Protein AF-A0A2B8A112-F1 (afdb_monomer_lite)

Sequence (347 aa):
SIHKLSDSYNSPIPGLRGAGLKGDFEFLYYGEDAQGNLMFRTNRTNEPLLFKKATDKSWEELSESLGNLYKLNHAKSVYRALSESKDGAVFNSSFSFPYNARVIQIQGVAETNANGKTQKPLDEEGYISGFGLTSEGIFFDSLARHSGEVLKNVAMKYNPGAGRFETVLADGTLLAFGDLNAPLIPADGQKYFLDPTLTKYISTDSGDLVLGDLTTEAFNTLIGKYSKIGLNGEIVLYRQTDVGGTKYDFALLDGTASASGRAVIQLLTYEDKGDRLVMKKNGYLNLNSSVKPNNQAKFNEFLDFLTDPQGFYVENLGTGPSFSNLIFTFTSAKDTSIRFALYHVTP

Foldseek 3Di:
DVLLQDALCDDPDPPSRNPTRPRQPDWAWDAADPVRWTWTARPPPRHIDTHDDQDPVNVLWVVLLVVQVVLVVPALFPWKWKWKDDPQKIKTFTWDDSDDPQFIWGQFIWIQDPVGIDTDGPPDTFGFHDWDTTSQHIWTCWGQDPVRDIDGTDDWGQDVVVSWTWDADPVRIIITIGHDLAHSDQAPQLVVVQPQQQFKKKDDPPPPPVQVVQFFPVQVVLLVLCVVLFFPSMWMWGFQDDDPNGGFTWIWTFGQQFPLGTIATWTWDWDDPPRFIAIATDGGPDRRNHGDPVCVVSVCSVVCQNHVRQHWRKHFPAQDPVGNWIKMKTARSVRNSGMGMITRDRD

Structure (mmCIF, N/CA/C/O backbone):
data_AF-A0A2B8A112-F1
#
_entry.id   AF-A0A2B8A112-F1
#
loop_
_atom_site.group_PDB
_atom_site.id
_atom_site.type_symbol
_atom_site.label_atom_id
_atom_site.label_alt_id
_atom_site.label_comp_id
_atom_site.label_asym_id
_atom_site.label_entity_id
_atom_site.label_seq_id
_atom_site.pdbx_PDB_ins_code
_atom_site.Cartn_x
_atom_site.Cartn_y
_atom_site.Cartn_z
_atom_site.occupancy
_atom_site.B_iso_or_equiv
_atom_site.auth_seq_id
_atom_site.auth_comp_id
_atom_site.auth_asym_id
_atom_site.auth_atom_id
_atom_site.pdbx_PDB_model_num
ATOM 1 N N . SER A 1 1 ? -20.195 8.940 19.723 1.00 50.00 1 SER A N 1
ATOM 2 C CA . SER A 1 1 ? -21.636 9.247 19.606 1.00 50.00 1 SER A CA 1
ATOM 3 C C . SER A 1 1 ? -21.983 10.133 18.414 1.00 50.00 1 SER A C 1
ATOM 5 O O . SER A 1 1 ? -22.801 9.691 17.626 1.00 50.00 1 SER A O 1
ATOM 7 N N . ILE A 1 2 ? -21.350 11.301 18.193 1.00 58.84 2 ILE A N 1
ATOM 8 C CA . ILE A 1 2 ? -21.660 12.176 17.028 1.00 58.84 2 ILE A CA 1
ATOM 9 C C . ILE A 1 2 ? -21.486 11.461 15.678 1.00 58.84 2 ILE A C 1
ATOM 11 O O . ILE A 1 2 ? -22.297 11.641 14.778 1.00 58.84 2 ILE A O 1
ATOM 15 N N . HIS A 1 3 ? -20.479 10.592 15.541 1.00 55.53 3 HIS A N 1
ATOM 16 C CA . HIS A 1 3 ? -20.261 9.835 14.303 1.00 55.53 3 HIS A CA 1
ATOM 17 C C . HIS A 1 3 ? -21.454 8.942 13.910 1.00 55.53 3 HIS A C 1
ATOM 19 O O . HIS A 1 3 ? -21.594 8.644 12.735 1.00 55.53 3 HIS A O 1
ATOM 25 N N . LYS A 1 4 ? -22.326 8.549 14.857 1.00 55.84 4 LYS A N 1
ATOM 26 C CA . LYS A 1 4 ? -23.550 7.766 14.593 1.00 55.84 4 LYS A CA 1
ATOM 27 C C . LYS A 1 4 ? -24.708 8.627 14.082 1.00 55.84 4 LYS A C 1
ATOM 29 O O . LYS A 1 4 ? -25.725 8.076 13.685 1.00 55.84 4 LYS A O 1
ATOM 34 N N . LEU A 1 5 ? -24.577 9.954 14.120 1.00 60.41 5 LEU A N 1
ATOM 35 C CA . LEU A 1 5 ? -25.620 10.931 13.777 1.00 60.41 5 LEU A CA 1
ATOM 36 C C . LEU A 1 5 ? -25.393 11.568 12.394 1.00 60.41 5 LEU A C 1
ATOM 38 O O . LEU A 1 5 ? -26.080 12.512 12.029 1.00 60.41 5 LEU A O 1
ATOM 42 N N . SER A 1 6 ? -24.417 11.071 11.628 1.00 58.22 6 SER A N 1
ATOM 43 C CA . SER A 1 6 ? -24.070 11.606 10.307 1.00 58.22 6 SER A CA 1
ATOM 44 C C . SER A 1 6 ? -25.212 11.437 9.283 1.00 58.22 6 SER A C 1
ATOM 46 O O . SER A 1 6 ? -26.147 10.657 9.481 1.00 58.22 6 SER A O 1
ATOM 48 N N . ASP A 1 7 ? -25.162 12.226 8.208 1.00 57.59 7 ASP A N 1
ATOM 49 C CA . ASP A 1 7 ? -26.183 12.273 7.164 1.00 57.59 7 ASP A CA 1
ATOM 50 C C . ASP A 1 7 ? -26.369 10.903 6.489 1.00 57.59 7 ASP A C 1
ATOM 52 O O . ASP A 1 7 ? -25.466 10.352 5.862 1.00 57.59 7 ASP A O 1
ATOM 56 N N . SER A 1 8 ? -27.589 10.374 6.586 1.00 55.91 8 SER A N 1
ATOM 57 C CA . SER A 1 8 ? -27.996 9.103 5.983 1.00 55.91 8 SER A CA 1
ATOM 58 C C . SER A 1 8 ? -27.909 9.074 4.448 1.00 55.91 8 SER A C 1
ATOM 60 O O . SER A 1 8 ? -27.813 7.991 3.866 1.00 55.91 8 SER A O 1
ATOM 62 N N . TYR A 1 9 ? -27.960 10.238 3.788 1.00 55.88 9 TYR A N 1
ATOM 63 C CA . TYR A 1 9 ? -27.911 10.375 2.330 1.00 55.88 9 TYR A CA 1
ATOM 64 C C . TYR A 1 9 ? -26.480 10.288 1.781 1.00 55.88 9 TYR A C 1
ATOM 66 O O . TYR A 1 9 ? -26.300 9.809 0.656 1.00 55.88 9 TYR A O 1
ATOM 74 N N . ASN A 1 10 ? -25.496 10.680 2.597 1.00 54.94 10 ASN A N 1
ATOM 75 C CA . ASN A 1 10 ? -24.058 10.677 2.322 1.00 54.94 10 ASN A CA 1
ATOM 76 C C . ASN A 1 10 ? -23.335 9.664 3.225 1.00 54.94 10 ASN A C 1
ATOM 78 O O . ASN A 1 10 ? -22.414 10.006 3.968 1.00 54.94 10 ASN A O 1
ATOM 82 N N . SER A 1 11 ? -23.778 8.403 3.182 1.00 51.88 11 SER A N 1
ATOM 83 C CA . SER A 1 11 ? -23.101 7.324 3.905 1.00 51.88 11 SER A CA 1
ATOM 84 C C . SER A 1 11 ? -21.657 7.178 3.402 1.00 51.88 11 SER A C 1
ATOM 86 O O . SER A 1 11 ? -21.457 7.080 2.190 1.00 51.88 11 SER A O 1
ATOM 88 N N . PRO A 1 12 ? -20.651 7.096 4.294 1.00 47.62 12 PRO A N 1
ATOM 89 C CA . PRO A 1 12 ? -19.270 6.809 3.904 1.00 47.62 12 PRO A CA 1
ATOM 90 C C . PRO A 1 12 ? -19.075 5.363 3.411 1.00 47.62 12 PRO A C 1
ATOM 92 O O . PRO A 1 12 ? -17.965 4.996 3.037 1.00 47.62 12 PRO A O 1
ATOM 95 N N . ILE A 1 13 ? -20.130 4.536 3.433 1.00 47.25 13 ILE A N 1
ATOM 96 C CA . ILE A 1 13 ? -20.108 3.135 3.009 1.00 47.25 13 ILE A CA 1
ATOM 97 C C . ILE A 1 13 ? -21.000 2.977 1.767 1.00 47.25 13 ILE A C 1
ATOM 99 O O . ILE A 1 13 ? -22.216 3.203 1.874 1.00 47.25 13 ILE A O 1
ATOM 103 N N . PRO A 1 14 ? -20.435 2.587 0.604 1.00 46.00 14 PRO A N 1
ATOM 104 C CA . PRO A 1 14 ? -21.206 2.303 -0.605 1.00 46.00 14 PRO A CA 1
ATOM 105 C C . PRO A 1 14 ? -22.322 1.285 -0.330 1.00 46.00 14 PRO A C 1
ATOM 107 O O . PRO A 1 14 ? -22.112 0.310 0.380 1.00 46.00 14 PRO A O 1
ATOM 110 N N . GLY A 1 15 ? -23.529 1.521 -0.849 1.00 50.19 15 GLY A N 1
ATOM 111 C CA . GLY A 1 15 ? -24.676 0.616 -0.666 1.00 50.19 15 GLY A CA 1
ATOM 112 C C . GLY A 1 15 ? -25.416 0.733 0.675 1.00 50.19 15 GLY A C 1
ATOM 113 O O . GLY A 1 15 ? -26.583 0.363 0.742 1.00 50.19 15 GLY A O 1
ATOM 114 N N . LEU A 1 16 ? -24.825 1.347 1.708 1.00 49.88 16 LEU A N 1
ATOM 115 C CA . LEU A 1 16 ? -25.469 1.536 3.022 1.00 49.88 16 LEU A CA 1
ATOM 116 C C . LEU A 1 16 ? -26.146 2.903 3.185 1.00 49.88 16 LEU A C 1
ATOM 118 O O . LEU A 1 16 ? -26.244 3.447 4.291 1.00 49.88 16 LEU A O 1
ATOM 122 N N . ARG A 1 17 ? -26.628 3.483 2.083 1.00 50.56 17 ARG A N 1
ATOM 123 C CA . ARG A 1 17 ? -27.447 4.697 2.135 1.00 50.56 17 ARG A CA 1
ATOM 124 C C . ARG A 1 17 ? -28.704 4.407 2.959 1.00 50.56 17 ARG A C 1
ATOM 126 O O . ARG A 1 17 ? -29.491 3.541 2.599 1.00 50.56 17 ARG A O 1
ATOM 133 N N . GLY A 1 18 ? -28.876 5.114 4.073 1.00 47.00 18 GLY A N 1
ATOM 134 C CA . GLY A 1 18 ? -29.984 4.879 5.005 1.00 47.00 18 GLY A CA 1
ATOM 135 C C . GLY A 1 18 ? -29.835 3.684 5.961 1.00 47.00 18 GLY A C 1
ATOM 136 O O . GLY A 1 18 ? -30.773 3.432 6.710 1.00 47.00 18 GLY A O 1
ATOM 137 N N . ALA A 1 19 ? -28.695 2.975 5.988 1.00 43.06 19 ALA A N 1
ATOM 138 C CA . ALA A 1 19 ? -28.557 1.707 6.723 1.00 43.06 19 ALA A CA 1
ATOM 139 C C . ALA A 1 19 ? -27.674 1.738 7.994 1.00 43.06 19 ALA A C 1
ATOM 141 O O . ALA A 1 19 ? -27.514 0.702 8.633 1.00 43.06 19 ALA A O 1
ATOM 142 N N . GLY A 1 20 ? -27.099 2.875 8.410 1.00 44.56 20 GLY A N 1
ATOM 143 C CA . GLY A 1 20 ? -26.163 2.842 9.555 1.00 44.56 20 GLY A CA 1
ATOM 144 C C . GLY A 1 20 ? -25.833 4.147 10.276 1.00 44.56 20 GLY A C 1
ATOM 145 O O . GLY A 1 20 ? -25.055 4.135 11.227 1.00 44.56 20 GLY A O 1
ATOM 146 N N . LEU A 1 21 ? -26.426 5.268 9.880 1.00 51.22 21 LEU A N 1
ATOM 147 C CA . LEU A 1 21 ? -26.284 6.543 10.577 1.00 51.22 21 LEU A CA 1
ATOM 148 C C . LEU A 1 21 ? -27.693 7.013 10.929 1.00 51.22 21 LEU A C 1
ATOM 150 O O . LEU A 1 21 ? -28.554 7.038 10.051 1.00 51.22 21 LEU A O 1
ATOM 154 N N . LYS A 1 22 ? -27.948 7.356 12.199 1.00 55.16 22 LYS A N 1
ATOM 155 C CA . LYS A 1 22 ? -29.281 7.725 12.714 1.00 55.16 22 LYS A CA 1
ATOM 156 C C . LYS A 1 22 ? -29.923 8.885 11.935 1.00 55.16 22 LYS A C 1
ATOM 158 O O . LYS A 1 22 ? -31.129 9.082 12.028 1.00 55.16 22 LYS A O 1
ATOM 163 N N . GLY A 1 23 ? -29.139 9.622 11.136 1.00 54.16 23 GLY A N 1
ATOM 164 C CA . GLY A 1 23 ? -29.641 10.653 10.230 1.00 54.16 23 GLY A CA 1
ATOM 165 C C . GLY A 1 23 ? -30.148 11.888 10.967 1.00 54.16 23 GLY A C 1
ATOM 166 O O . GLY A 1 23 ? -31.007 12.599 10.452 1.00 54.16 23 GLY A O 1
ATOM 167 N N . ASP A 1 24 ? -29.633 12.120 12.172 1.00 63.75 24 ASP A N 1
ATOM 168 C CA . ASP A 1 24 ? -29.899 13.293 12.994 1.00 63.75 24 ASP A CA 1
ATOM 169 C C . ASP A 1 24 ? -28.807 14.339 12.746 1.00 63.75 24 ASP A C 1
ATOM 171 O O . ASP A 1 24 ? -27.913 14.545 13.563 1.00 63.75 24 ASP A O 1
ATOM 175 N N . PHE A 1 25 ? -28.858 14.969 11.572 1.00 62.97 25 PHE A N 1
ATOM 176 C CA . PHE A 1 25 ? -27.900 16.002 11.155 1.00 62.97 25 PHE A CA 1
ATOM 177 C C . PHE A 1 25 ? -28.210 17.388 11.750 1.00 62.97 25 PHE A C 1
ATOM 179 O O . PHE A 1 25 ? -27.377 18.289 11.678 1.00 62.97 25 PHE A O 1
ATOM 186 N N . GLU A 1 26 ? -29.390 17.553 12.355 1.00 66.00 26 GLU A N 1
ATOM 187 C CA . GLU A 1 26 ? -29.812 18.760 13.064 1.00 66.00 26 GLU A CA 1
ATOM 188 C C . GLU A 1 26 ? -29.860 18.513 14.575 1.00 66.00 26 GLU A C 1
ATOM 190 O O . GLU A 1 26 ? -30.523 17.587 15.060 1.00 66.00 26 GLU A O 1
ATOM 195 N N . PHE A 1 27 ? -29.183 19.390 15.319 1.00 80.88 27 PHE A N 1
ATOM 196 C CA . PHE A 1 27 ? -29.240 19.448 16.775 1.00 80.88 27 PHE A CA 1
ATOM 197 C C . PHE A 1 27 ? -29.964 20.724 17.190 1.00 80.88 27 PHE A C 1
ATOM 199 O O . PHE A 1 27 ? -29.539 21.831 16.861 1.00 80.88 27 PHE A O 1
ATOM 206 N N . LEU A 1 28 ? -31.053 20.566 17.928 1.00 83.38 28 LEU A N 1
ATOM 207 C CA . LEU A 1 28 ? -31.838 21.675 18.450 1.00 83.38 28 LEU A CA 1
ATOM 208 C C . LEU A 1 28 ? -31.303 22.043 19.830 1.00 83.38 28 LEU A C 1
ATOM 210 O O . LEU A 1 28 ? -31.103 21.159 20.659 1.00 83.38 28 LEU A O 1
ATOM 214 N N . TYR A 1 29 ? -31.049 23.326 20.071 1.00 88.25 29 TYR A N 1
ATOM 215 C CA . TYR A 1 29 ? -30.620 23.824 21.377 1.00 88.25 29 TYR A CA 1
ATOM 216 C C . TYR A 1 29 ? -31.803 23.862 22.352 1.00 88.25 29 TYR A C 1
ATOM 218 O O . TYR A 1 29 ? -32.873 24.361 22.011 1.00 88.25 29 TYR A O 1
ATOM 226 N N . TYR A 1 30 ? -31.603 23.349 23.566 1.00 88.56 30 TYR A N 1
ATOM 227 C CA . TYR A 1 30 ? -32.635 23.228 24.605 1.00 88.56 30 TYR A CA 1
ATOM 228 C C . TYR A 1 30 ? -32.313 23.989 25.895 1.00 88.56 30 TYR A C 1
ATOM 230 O O . TYR A 1 30 ? -33.119 23.958 26.823 1.00 88.56 30 TYR A O 1
ATOM 238 N N . GLY A 1 31 ? -31.177 24.684 25.959 1.00 90.69 31 GLY A N 1
ATOM 239 C CA . GLY A 1 31 ? -30.763 25.450 27.132 1.00 90.69 31 GLY A CA 1
ATOM 240 C C . GLY A 1 31 ? -29.450 24.957 27.728 1.00 90.69 31 GLY A C 1
ATOM 241 O O . GLY A 1 31 ? -28.704 24.205 27.103 1.00 90.69 31 GLY A O 1
ATOM 242 N N . GLU A 1 32 ? -29.189 25.378 28.957 1.00 94.00 32 GLU A N 1
ATOM 243 C CA . GLU A 1 32 ? -28.045 24.946 29.754 1.00 94.00 32 GLU A CA 1
ATOM 244 C C . GLU A 1 32 ? -28.519 24.089 30.931 1.00 94.00 32 GLU A C 1
ATOM 246 O O . GLU A 1 32 ? -29.591 24.334 31.492 1.00 94.00 32 GLU A O 1
ATOM 251 N N . ASP A 1 33 ? -27.735 23.075 31.303 1.00 92.06 33 ASP A N 1
ATOM 252 C CA . ASP A 1 33 ? -27.981 22.341 32.544 1.00 92.06 33 ASP A CA 1
ATOM 253 C C . ASP A 1 33 ? -27.552 23.158 33.777 1.00 92.06 33 ASP A C 1
ATOM 255 O O . ASP A 1 33 ? -26.990 24.250 33.680 1.00 92.06 33 ASP A O 1
ATOM 259 N N . ALA A 1 34 ? -27.795 22.619 34.973 1.00 90.75 34 ALA A N 1
ATOM 260 C CA . ALA A 1 34 ? -27.433 23.280 36.229 1.00 90.75 34 ALA A CA 1
ATOM 261 C C . ALA A 1 34 ? -25.914 23.505 36.402 1.00 90.75 34 ALA A C 1
ATOM 263 O O . ALA A 1 34 ? -25.496 24.188 37.335 1.00 90.75 34 ALA A O 1
ATOM 264 N N . GLN A 1 35 ? -25.088 22.918 35.535 1.00 88.56 35 GLN A N 1
ATOM 265 C CA . GLN A 1 35 ? -23.638 23.051 35.510 1.00 88.56 35 GLN A CA 1
ATOM 266 C C . GLN A 1 35 ? -23.159 23.963 34.363 1.00 88.56 35 GLN A C 1
ATOM 268 O O . GLN A 1 35 ? -21.950 24.107 34.178 1.00 88.56 35 GLN A O 1
ATOM 273 N N . GLY A 1 36 ? -24.075 24.592 33.615 1.00 89.38 36 GLY A N 1
ATOM 274 C CA . GLY A 1 36 ? -23.764 25.474 32.487 1.00 89.38 36 GLY A CA 1
ATOM 275 C C . GLY A 1 36 ? -23.338 24.730 31.218 1.00 89.38 36 GLY A C 1
ATOM 276 O O . GLY A 1 36 ? -22.723 25.322 30.332 1.00 89.38 36 GLY A O 1
ATOM 277 N N . ASN A 1 37 ? -23.597 23.422 31.120 1.00 92.62 37 ASN A N 1
ATOM 278 C CA . ASN A 1 37 ? -23.318 22.669 29.899 1.00 92.62 37 ASN A CA 1
ATOM 279 C C . ASN A 1 37 ? -24.434 22.905 28.883 1.00 92.62 37 ASN A C 1
ATOM 281 O O . ASN A 1 37 ? -25.614 22.845 29.229 1.00 92.62 37 ASN A O 1
ATOM 285 N N . LEU A 1 38 ? -24.073 23.087 27.612 1.00 92.31 38 LEU A N 1
ATOM 286 C CA . LEU A 1 38 ? -25.061 23.305 26.559 1.00 92.31 38 LEU A CA 1
ATOM 287 C C . LEU A 1 38 ? -25.787 21.994 26.254 1.00 92.31 38 LEU A C 1
ATOM 289 O O . LEU A 1 38 ? -25.172 20.988 25.885 1.00 92.31 38 LEU A O 1
ATOM 293 N N . MET A 1 39 ? -27.107 22.023 26.384 1.00 92.00 39 MET A N 1
ATOM 294 C CA . MET A 1 39 ? -27.992 20.909 26.098 1.00 92.00 39 MET A CA 1
ATOM 295 C C . MET A 1 39 ? -28.583 21.063 24.705 1.00 92.00 39 MET A C 1
ATOM 297 O O . MET A 1 39 ? -29.227 22.058 24.376 1.00 92.00 39 MET A O 1
ATOM 301 N N . PHE A 1 40 ? -28.422 20.026 23.903 1.00 90.56 40 PHE A N 1
ATOM 302 C CA . PHE A 1 40 ? -29.068 19.867 22.617 1.00 90.56 40 PHE A CA 1
ATOM 303 C C . PHE A 1 40 ? -29.899 18.588 22.617 1.00 90.56 40 PHE A C 1
ATOM 305 O O . PHE A 1 40 ? -29.707 17.701 23.453 1.00 90.56 40 PHE A O 1
ATOM 312 N N . ARG A 1 41 ? -30.805 18.461 21.652 1.00 87.12 41 ARG A N 1
ATOM 313 C CA . ARG A 1 41 ? -31.401 17.174 21.294 1.00 87.12 41 ARG A CA 1
ATOM 314 C C . ARG A 1 41 ? -31.348 16.972 19.800 1.00 87.12 41 ARG A C 1
ATOM 316 O O . ARG A 1 41 ? -31.401 17.930 19.030 1.00 87.12 41 ARG A O 1
ATOM 323 N N . THR A 1 42 ? -31.245 15.719 19.398 1.00 82.12 42 THR A N 1
ATOM 324 C CA . THR A 1 42 ? -31.414 15.355 18.000 1.00 82.12 42 THR A CA 1
ATOM 325 C C . THR A 1 42 ? -32.852 15.608 17.543 1.00 82.12 42 THR A C 1
ATOM 327 O O . THR A 1 42 ? -33.797 15.400 18.306 1.00 82.12 42 THR A O 1
ATOM 330 N N . ASN A 1 43 ? -33.025 16.063 16.301 1.00 76.12 43 ASN A N 1
ATOM 331 C CA . ASN A 1 43 ? -34.337 16.457 15.784 1.00 76.12 43 ASN A CA 1
ATOM 332 C C . ASN A 1 43 ? -35.316 15.267 15.665 1.00 76.12 43 ASN A C 1
ATOM 334 O O . ASN A 1 43 ? -36.484 15.386 16.031 1.00 76.12 43 ASN A O 1
ATOM 338 N N . ARG A 1 44 ? -34.865 14.091 15.195 1.00 73.06 44 ARG A N 1
ATOM 339 C CA . ARG A 1 44 ? -35.769 12.952 14.933 1.00 73.06 44 ARG A CA 1
ATOM 340 C C . ARG A 1 44 ? -35.919 12.028 16.128 1.00 73.06 44 ARG A C 1
ATOM 342 O O . ARG A 1 44 ? -37.025 11.582 16.420 1.00 73.06 44 ARG A O 1
ATOM 349 N N . THR A 1 45 ? -34.816 11.715 16.801 1.00 76.38 45 THR A N 1
ATOM 350 C CA . THR A 1 45 ? -34.811 10.719 17.886 1.00 76.38 45 THR A CA 1
ATOM 351 C C . THR A 1 45 ? -34.927 11.327 19.285 1.00 76.38 45 THR A C 1
ATOM 353 O O . THR A 1 45 ? -35.128 10.587 20.246 1.00 76.38 45 THR A O 1
ATOM 356 N N . ASN A 1 46 ? -34.861 12.660 19.416 1.00 81.94 46 ASN A N 1
ATOM 357 C CA . ASN A 1 46 ? -34.860 13.375 20.699 1.00 81.94 46 ASN A CA 1
ATOM 358 C C . ASN A 1 46 ? -33.771 12.898 21.679 1.00 81.94 46 ASN A C 1
ATOM 360 O O . ASN A 1 46 ? -33.910 13.030 22.898 1.00 81.94 46 ASN A O 1
ATOM 364 N N . GLU A 1 47 ? -32.669 12.366 21.157 1.00 82.69 47 GLU A N 1
ATOM 365 C CA . GLU A 1 47 ? -31.521 11.945 21.947 1.00 82.69 47 GLU A CA 1
ATOM 366 C C . GLU A 1 47 ? -30.795 13.170 22.511 1.00 82.69 47 GLU A C 1
ATOM 368 O O . GLU A 1 47 ? -30.474 14.091 21.754 1.00 82.69 47 GLU A O 1
ATOM 373 N N . PRO A 1 48 ? -30.517 13.211 23.825 1.00 84.38 48 PRO A N 1
ATOM 374 C CA . PRO A 1 48 ? -29.819 14.335 24.425 1.00 84.38 48 PRO A CA 1
ATOM 375 C C . PRO A 1 48 ? -28.349 14.367 23.986 1.00 84.38 48 PRO A C 1
ATOM 377 O O . PRO A 1 48 ? -27.622 13.379 24.112 1.00 84.38 48 PRO A O 1
ATOM 380 N N . LEU A 1 49 ? -27.895 15.534 23.530 1.00 83.31 49 LEU A N 1
ATOM 381 C CA . LEU A 1 49 ? -26.487 15.862 23.326 1.00 83.31 49 LEU A CA 1
ATOM 382 C C . LEU A 1 49 ? -26.064 16.899 24.358 1.00 83.31 49 LEU A C 1
ATOM 384 O O . LEU A 1 49 ? -26.637 17.981 24.425 1.00 83.31 49 LEU A O 1
ATOM 388 N N . LEU A 1 50 ? -25.036 16.584 25.136 1.00 89.00 50 LEU A N 1
ATOM 389 C CA . LEU A 1 50 ? -24.493 17.501 26.129 1.00 89.00 50 LEU A CA 1
ATOM 390 C C . LEU A 1 50 ? -23.098 17.949 25.704 1.00 89.00 50 LEU A C 1
ATOM 392 O O . LEU A 1 50 ? -22.187 17.125 25.610 1.00 89.00 50 LEU A O 1
ATOM 396 N N . PHE A 1 51 ? -22.923 19.247 25.476 1.00 86.75 51 PHE A N 1
ATOM 397 C CA . PHE A 1 51 ? -21.615 19.844 25.235 1.00 86.75 51 PHE A CA 1
ATOM 398 C C . PHE A 1 51 ? -21.099 20.417 26.545 1.00 86.75 51 PHE A C 1
ATOM 400 O O . PHE A 1 51 ? -21.599 21.417 27.058 1.00 86.75 51 PHE A O 1
ATOM 407 N N . LYS A 1 52 ? -20.089 19.746 27.089 1.00 89.56 52 LYS A N 1
ATOM 408 C CA . LYS A 1 52 ? -19.398 20.182 28.296 1.00 89.56 52 LYS A CA 1
ATOM 409 C C . LYS A 1 52 ? -18.239 21.084 27.912 1.00 89.56 52 LYS A C 1
ATOM 411 O O . LYS A 1 52 ? -17.579 20.846 26.899 1.00 89.56 52 LYS A O 1
ATOM 416 N N . LYS A 1 53 ? -17.963 22.093 28.736 1.00 88.00 53 LYS A N 1
ATOM 417 C CA . LYS A 1 53 ? -16.744 22.889 28.582 1.00 88.00 53 LYS A CA 1
ATOM 418 C C . LYS A 1 53 ? -15.531 21.963 28.703 1.00 88.00 53 LYS A C 1
ATOM 420 O O . LYS A 1 53 ? -15.466 21.155 29.630 1.00 88.00 53 LYS A O 1
ATOM 425 N N . ALA A 1 54 ? -14.594 22.073 27.765 1.00 87.25 54 ALA A N 1
ATOM 426 C CA . ALA A 1 54 ? -13.348 21.322 27.828 1.00 87.25 54 ALA A CA 1
ATOM 427 C C . ALA A 1 54 ? -12.586 21.684 29.112 1.00 87.25 54 ALA A C 1
ATOM 429 O O . ALA A 1 54 ? -12.482 22.862 29.465 1.00 87.25 54 ALA A O 1
ATOM 430 N N . THR A 1 55 ? -12.073 20.671 29.803 1.00 91.31 55 THR A N 1
ATOM 431 C CA . THR A 1 55 ? -11.162 20.840 30.940 1.00 91.31 55 THR A CA 1
ATOM 432 C C . THR A 1 55 ? -9.716 20.717 30.464 1.00 91.31 55 THR A C 1
ATOM 434 O O . THR A 1 55 ? -9.475 20.259 29.347 1.00 91.31 55 THR A O 1
ATOM 437 N N . ASP A 1 56 ? -8.744 21.066 31.308 1.00 92.31 56 ASP A N 1
ATOM 438 C CA . ASP A 1 56 ? -7.320 20.838 31.003 1.0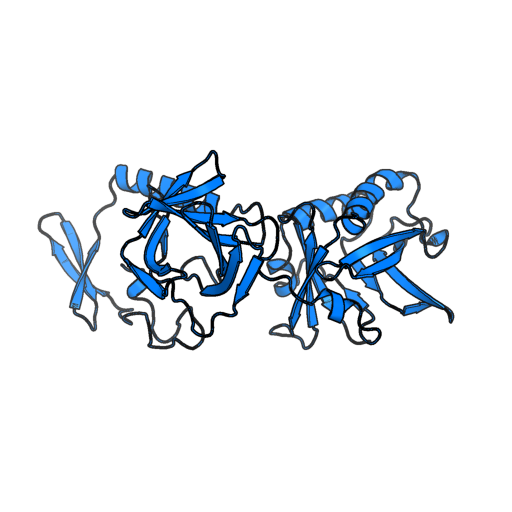0 92.31 56 ASP A CA 1
ATOM 439 C C . ASP A 1 56 ? -7.060 19.362 30.661 1.00 92.31 56 ASP A C 1
ATOM 441 O O . ASP A 1 56 ? -6.445 19.047 29.645 1.00 92.31 56 ASP A O 1
ATOM 445 N N . LYS A 1 57 ? -7.687 18.452 31.417 1.00 91.50 57 LYS A N 1
ATOM 446 C CA . LYS A 1 57 ? -7.666 17.013 31.139 1.00 91.50 57 LYS A CA 1
ATOM 447 C C . LYS A 1 57 ? -8.237 16.659 29.758 1.00 91.50 57 LYS A C 1
ATOM 449 O O . LYS A 1 57 ? -7.715 15.776 29.090 1.00 91.50 57 LYS A O 1
ATOM 454 N N . SER A 1 58 ? -9.296 17.336 29.300 1.00 88.44 58 SER A N 1
ATOM 455 C CA . SER A 1 58 ? -9.848 17.097 27.956 1.00 88.44 58 SER A CA 1
ATOM 456 C C . SER A 1 58 ? -8.836 17.407 26.850 1.00 88.44 58 SER A C 1
ATOM 458 O O . SER A 1 58 ? -8.835 16.737 25.819 1.00 88.44 58 SER A O 1
ATOM 460 N N . TRP A 1 59 ? -7.975 18.408 27.050 1.00 88.44 59 TRP A N 1
ATOM 461 C CA . TRP A 1 59 ? -6.918 18.747 26.098 1.00 88.44 59 TRP A CA 1
ATOM 462 C C . TRP A 1 59 ? -5.783 17.723 26.103 1.00 88.44 59 TRP A C 1
ATOM 464 O O . TRP A 1 59 ? -5.294 17.359 25.033 1.00 88.44 59 TRP A O 1
ATOM 474 N N . GLU A 1 60 ? -5.406 17.220 27.279 1.00 92.88 60 GLU A N 1
ATOM 475 C CA . GLU A 1 60 ? -4.447 16.117 27.414 1.00 92.88 60 GLU A CA 1
ATOM 476 C C . GLU A 1 60 ? -4.959 14.859 26.697 1.00 92.88 60 GLU A C 1
ATOM 478 O O . GLU A 1 60 ? -4.279 14.321 25.824 1.00 92.88 60 GLU A O 1
ATOM 483 N N . GLU A 1 61 ? -6.205 14.459 26.969 1.00 91.38 61 GLU A N 1
ATOM 484 C CA . GLU A 1 61 ? -6.830 13.283 26.353 1.00 91.38 61 GLU A CA 1
ATOM 485 C C . GLU A 1 61 ? -6.962 13.427 24.823 1.00 91.38 61 GLU A C 1
ATOM 487 O O . GLU A 1 61 ? -6.790 12.456 24.078 1.00 91.38 61 GLU A O 1
ATOM 492 N N . LEU A 1 62 ? -7.229 14.643 24.327 1.00 87.38 62 LEU A N 1
ATOM 493 C CA . LEU A 1 62 ? -7.240 14.939 22.892 1.00 87.38 62 LEU A CA 1
ATOM 494 C C . LEU A 1 62 ? -5.846 14.784 22.273 1.00 87.38 62 LEU A C 1
ATOM 496 O O . LEU A 1 62 ? -5.719 14.184 21.205 1.00 87.38 62 LEU A O 1
ATOM 500 N N . SER A 1 63 ? -4.810 15.304 22.933 1.00 89.38 63 SER A N 1
ATOM 501 C CA . SER A 1 63 ? -3.419 15.179 22.484 1.00 89.38 63 SER A CA 1
ATOM 502 C C . SER A 1 63 ? -2.992 13.710 22.388 1.00 89.38 63 SER A C 1
ATOM 504 O O . SER A 1 63 ? -2.432 13.278 21.380 1.00 89.38 63 SER A O 1
ATOM 506 N N . GLU A 1 64 ? -3.342 12.899 23.387 1.00 92.69 64 GLU A N 1
ATOM 507 C CA . GLU A 1 64 ? -3.072 11.458 23.388 1.00 92.69 64 GLU A CA 1
ATOM 508 C C . GLU A 1 64 ? -3.834 10.720 22.276 1.00 92.69 64 GLU A C 1
ATOM 510 O O . GLU A 1 64 ? -3.258 9.882 21.575 1.00 92.69 64 GLU A O 1
ATOM 515 N N . SER A 1 65 ? -5.101 11.080 22.048 1.00 88.38 65 SER A N 1
ATOM 516 C CA . SER A 1 65 ? -5.915 10.549 20.946 1.00 88.38 65 SER A CA 1
ATOM 517 C C . SER A 1 65 ? -5.312 10.875 19.571 1.00 88.38 65 SER A C 1
ATOM 519 O O . SER A 1 65 ? -5.213 9.998 18.707 1.00 88.38 65 SER A O 1
ATOM 521 N N . LEU A 1 66 ? -4.802 12.099 19.380 1.00 85.69 66 LEU A N 1
ATOM 522 C CA . LEU A 1 66 ? -4.042 12.482 18.183 1.00 85.69 66 LEU A CA 1
ATOM 523 C C . LEU A 1 66 ? -2.736 11.685 18.053 1.00 85.69 66 LEU A C 1
ATOM 525 O O . LEU A 1 66 ? -2.373 11.268 16.953 1.00 85.69 66 LEU A O 1
ATOM 529 N N . GLY A 1 67 ? -2.060 11.399 19.166 1.00 89.62 67 GLY A N 1
ATOM 530 C CA . GLY A 1 67 ? -0.909 10.498 19.191 1.00 89.62 67 GLY A CA 1
ATOM 531 C C . GLY A 1 67 ? -1.258 9.075 18.737 1.00 89.62 67 GLY A C 1
ATOM 532 O O . GLY A 1 67 ? -0.477 8.438 18.029 1.00 89.62 67 GLY A O 1
ATOM 533 N N . ASN A 1 68 ? -2.442 8.570 19.084 1.00 89.19 68 ASN A N 1
ATOM 534 C CA . ASN A 1 68 ? -2.924 7.269 18.613 1.00 89.19 68 ASN A CA 1
ATOM 535 C C . ASN A 1 68 ? -3.296 7.288 17.124 1.00 89.19 68 ASN A C 1
ATOM 537 O O . ASN A 1 68 ? -2.965 6.339 16.412 1.00 89.19 68 ASN A O 1
ATOM 541 N N . LEU A 1 69 ? -3.872 8.386 16.622 1.00 83.31 69 LEU A N 1
ATOM 542 C CA . LEU A 1 69 ? -4.064 8.593 15.183 1.00 83.31 69 LEU A CA 1
ATOM 543 C C . LEU A 1 69 ? -2.731 8.579 14.430 1.00 83.31 69 LEU A C 1
ATOM 545 O O . LEU A 1 69 ? -2.623 7.955 13.379 1.00 83.31 69 LEU A O 1
ATOM 549 N N . TYR A 1 70 ? -1.705 9.236 14.972 1.00 83.69 70 TYR A N 1
ATOM 550 C CA . TYR A 1 70 ? -0.378 9.253 14.365 1.00 83.69 70 TYR A CA 1
ATOM 551 C C . TYR A 1 70 ? 0.178 7.833 14.210 1.00 83.69 70 TYR A C 1
ATOM 553 O O . TYR A 1 70 ? 0.593 7.464 13.114 1.00 83.69 70 TYR A O 1
ATOM 561 N N . LYS A 1 71 ? 0.107 7.010 15.265 1.00 85.88 71 LYS A N 1
ATOM 562 C CA . LYS A 1 71 ? 0.539 5.599 15.237 1.00 85.88 71 LYS A CA 1
ATOM 563 C C . LYS A 1 71 ? -0.238 4.770 14.210 1.00 85.88 71 LYS A C 1
ATOM 565 O O . LYS A 1 71 ? 0.334 3.891 13.583 1.00 85.88 71 LYS A O 1
ATOM 570 N N . LEU A 1 72 ? -1.527 5.061 14.030 1.00 79.38 72 LEU A N 1
ATOM 571 C CA . LEU A 1 72 ? -2.376 4.412 13.032 1.00 79.38 72 LEU A CA 1
ATOM 572 C C . LEU A 1 72 ? -2.030 4.841 11.596 1.00 79.38 72 LEU A C 1
ATOM 574 O O . LEU A 1 72 ? -2.108 4.031 10.676 1.00 79.38 72 LEU A O 1
ATOM 578 N N . ASN A 1 73 ? -1.692 6.112 11.380 1.00 72.25 73 ASN A N 1
ATOM 579 C CA . ASN A 1 73 ? -1.424 6.657 10.047 1.00 72.25 73 ASN A CA 1
ATOM 580 C C . ASN A 1 73 ? 0.011 6.392 9.571 1.00 72.25 73 ASN A C 1
ATOM 582 O O . ASN A 1 73 ? 0.215 6.220 8.373 1.00 72.25 73 ASN A O 1
ATOM 586 N N . HIS A 1 74 ? 0.980 6.286 10.482 1.00 71.56 74 HIS A N 1
ATOM 587 C CA . HIS A 1 74 ? 2.386 5.999 10.166 1.00 71.56 74 HIS A CA 1
ATOM 588 C C . HIS A 1 74 ? 2.635 4.497 10.052 1.00 71.56 74 HIS A C 1
ATOM 590 O O . HIS A 1 74 ? 3.460 3.927 10.769 1.00 71.56 74 HIS A O 1
ATOM 596 N N . ALA A 1 75 ? 1.888 3.854 9.160 1.00 69.56 75 ALA A N 1
ATOM 597 C CA . ALA A 1 75 ? 2.071 2.439 8.907 1.00 69.56 75 ALA A CA 1
ATOM 598 C C . ALA A 1 75 ? 3.418 2.175 8.234 1.00 69.56 75 ALA A C 1
ATOM 600 O O . ALA A 1 75 ? 3.812 2.844 7.279 1.00 69.56 75 ALA A O 1
ATOM 601 N N . LYS A 1 76 ? 4.095 1.140 8.719 1.00 81.50 76 LYS A N 1
ATOM 602 C CA . LYS A 1 76 ? 5.295 0.551 8.117 1.00 81.50 76 LYS A CA 1
ATOM 603 C C . LYS A 1 76 ? 4.940 -0.368 6.948 1.00 81.50 76 LYS A C 1
ATOM 605 O O . LYS A 1 76 ? 5.822 -0.956 6.331 1.00 81.50 76 LYS A O 1
ATOM 610 N N . SER A 1 77 ? 3.652 -0.526 6.663 1.00 85.56 77 SER A N 1
ATOM 611 C CA . SER A 1 77 ? 3.159 -1.305 5.545 1.00 85.56 77 SER A CA 1
ATOM 612 C C . SER A 1 77 ? 1.876 -0.727 4.970 1.00 85.56 77 SER A C 1
ATOM 614 O O . SER A 1 77 ? 1.002 -0.236 5.682 1.00 85.56 77 SER A O 1
ATOM 616 N N . VAL A 1 78 ? 1.730 -0.862 3.659 1.00 82.94 78 VAL A N 1
ATOM 617 C CA . VAL A 1 78 ? 0.449 -0.669 2.970 1.00 82.94 78 VAL A CA 1
ATOM 618 C C . VAL A 1 78 ? -0.563 -1.778 3.284 1.00 82.94 78 VAL A C 1
ATOM 620 O O . VAL A 1 78 ? -1.761 -1.590 3.085 1.00 82.94 78 VAL A O 1
ATOM 623 N N . TYR A 1 79 ? -0.102 -2.925 3.789 1.00 84.38 79 TYR A N 1
ATOM 624 C CA . TYR A 1 79 ? -0.945 -4.042 4.198 1.00 84.38 79 TYR A CA 1
ATOM 625 C C . TYR A 1 79 ? -1.235 -3.973 5.687 1.00 84.38 79 TYR A C 1
ATOM 627 O O . TYR A 1 79 ? -0.320 -3.861 6.502 1.00 84.38 79 TYR A O 1
ATOM 635 N N . ARG A 1 80 ? -2.510 -4.100 6.049 1.00 82.38 80 ARG A N 1
ATOM 636 C CA . ARG A 1 80 ? -2.948 -4.082 7.442 1.00 82.38 80 ARG A CA 1
ATOM 637 C C . ARG A 1 80 ? -3.972 -5.171 7.707 1.00 82.38 80 ARG A C 1
ATOM 639 O O . ARG A 1 80 ? -4.732 -5.550 6.811 1.00 82.38 80 ARG A O 1
ATOM 646 N N . ALA A 1 81 ? -3.989 -5.667 8.938 1.00 84.25 81 ALA A N 1
ATOM 647 C CA . ALA A 1 81 ? -4.950 -6.673 9.357 1.00 84.25 81 ALA A CA 1
ATOM 648 C C . ALA A 1 81 ? -5.359 -6.546 10.822 1.00 84.25 81 ALA A C 1
ATOM 650 O O . ALA A 1 81 ? -4.624 -6.036 11.672 1.00 84.25 81 ALA A O 1
ATOM 651 N N . LEU A 1 82 ? -6.566 -7.040 11.084 1.00 86.56 82 LEU A N 1
ATOM 652 C CA . LEU A 1 82 ? -6.974 -7.498 12.398 1.00 86.56 82 LEU A CA 1
ATOM 653 C C . LEU A 1 82 ? -6.515 -8.952 12.541 1.00 86.56 82 LEU A C 1
ATOM 655 O O . LEU A 1 82 ? -6.905 -9.799 11.739 1.00 86.56 82 LEU A O 1
ATOM 659 N N . SER A 1 83 ? -5.700 -9.230 13.547 1.00 88.75 83 SER A N 1
ATOM 660 C CA . SER A 1 83 ? -5.219 -10.561 13.897 1.00 88.75 83 SER A CA 1
ATOM 661 C C . SER A 1 83 ? -5.941 -11.072 15.139 1.00 88.75 83 SER A C 1
ATOM 663 O O . SER A 1 83 ? -5.932 -10.402 16.168 1.00 88.75 83 SER A O 1
ATOM 665 N N . GLU A 1 84 ? -6.496 -12.277 15.076 1.00 89.81 84 GLU A N 1
ATOM 666 C CA . GLU A 1 84 ? -6.940 -13.047 16.240 1.00 89.81 84 GLU A CA 1
ATOM 667 C C . GLU A 1 84 ? -5.941 -14.170 16.476 1.00 89.81 84 GLU A C 1
ATOM 669 O O . GLU A 1 84 ? -5.661 -14.953 15.571 1.00 89.81 84 GLU A O 1
ATOM 674 N N . SER A 1 85 ? -5.362 -14.248 17.669 1.00 91.50 85 SER A N 1
ATOM 675 C CA . SER A 1 85 ? -4.383 -15.277 18.014 1.00 91.50 85 SER A CA 1
ATOM 676 C C . SER A 1 85 ? -4.794 -16.009 19.281 1.00 91.50 85 SER A C 1
ATOM 678 O O . SER A 1 85 ? -5.013 -15.384 20.319 1.00 91.50 85 SER A O 1
ATOM 680 N N . LYS A 1 86 ? -4.881 -17.337 19.203 1.00 89.25 86 LYS A N 1
ATOM 681 C CA . LYS A 1 86 ? -5.215 -18.204 20.337 1.00 89.25 86 LYS A CA 1
ATOM 682 C C . LYS A 1 86 ? -4.552 -19.563 20.162 1.00 89.25 86 LYS A C 1
ATOM 684 O O . LYS A 1 86 ? -4.603 -20.125 19.074 1.00 89.25 86 LYS A O 1
ATOM 689 N N . ASP A 1 87 ? -3.913 -20.068 21.214 1.00 86.50 87 ASP A N 1
ATOM 690 C CA . ASP A 1 87 ? -3.329 -21.418 21.254 1.00 86.50 87 ASP A CA 1
ATOM 691 C C . ASP A 1 87 ? -2.416 -21.753 20.050 1.00 86.50 87 ASP A C 1
ATOM 693 O O . ASP A 1 87 ? -2.378 -22.877 19.557 1.00 86.50 87 ASP A O 1
ATOM 697 N N . GLY A 1 88 ? -1.677 -20.753 19.552 1.00 81.19 88 GLY A N 1
ATOM 698 C CA . GLY A 1 88 ? -0.770 -20.883 18.405 1.00 81.19 88 GLY A CA 1
ATOM 699 C C . GLY A 1 88 ? -1.425 -20.759 17.021 1.00 81.19 88 GLY A C 1
ATOM 700 O O . GLY A 1 88 ? -0.701 -20.663 16.033 1.00 81.19 88 GLY A O 1
ATOM 701 N N . ALA A 1 89 ? -2.756 -20.706 16.930 1.00 82.75 89 ALA A N 1
ATOM 702 C CA . ALA A 1 89 ? -3.470 -20.370 15.699 1.00 82.75 89 ALA A CA 1
ATOM 703 C C . ALA A 1 89 ? -3.556 -18.847 15.518 1.00 82.75 89 ALA A C 1
ATOM 705 O O . ALA A 1 89 ? -3.751 -18.119 16.495 1.00 82.75 89 ALA A O 1
ATOM 706 N N . VAL A 1 90 ? -3.429 -18.373 14.272 1.00 85.88 90 VAL A N 1
ATOM 707 C CA . VAL A 1 90 ? -3.559 -16.952 13.915 1.00 85.88 90 VAL A CA 1
ATOM 708 C C . VAL A 1 90 ? -4.523 -16.788 12.744 1.00 85.88 90 VAL A C 1
ATOM 710 O O . VAL A 1 90 ? -4.306 -17.336 11.662 1.00 85.88 90 VAL A O 1
ATOM 713 N N . PHE A 1 91 ? -5.554 -15.975 12.942 1.00 82.81 91 PHE A N 1
ATOM 714 C CA . PHE A 1 91 ? -6.523 -15.584 11.924 1.00 82.81 91 PHE A CA 1
ATOM 715 C C . PHE A 1 91 ? -6.310 -14.119 11.587 1.00 82.81 91 PHE A C 1
ATOM 717 O O . PHE A 1 91 ? -6.367 -13.273 12.472 1.00 82.81 91 PHE A O 1
ATOM 724 N N . ASN A 1 92 ? -6.055 -13.813 10.322 1.00 82.00 92 ASN A N 1
ATOM 725 C CA . ASN A 1 92 ? -5.853 -12.447 9.863 1.00 82.00 92 ASN A CA 1
ATOM 726 C C . ASN A 1 92 ? -7.001 -12.037 8.949 1.00 82.00 92 ASN A C 1
ATOM 728 O O . ASN A 1 92 ? -7.315 -12.746 7.995 1.00 82.00 92 ASN A O 1
ATOM 732 N N . SER A 1 93 ? -7.559 -10.862 9.209 1.00 76.12 93 SER A N 1
ATOM 733 C CA . SER A 1 93 ? -8.625 -10.246 8.426 1.00 76.12 93 SER A CA 1
ATOM 734 C C . SER A 1 93 ? -8.115 -8.928 7.852 1.00 76.12 93 SER A C 1
ATOM 736 O O . SER A 1 93 ? -7.810 -8.001 8.607 1.00 76.12 93 SER A O 1
ATOM 738 N N . SER A 1 94 ? -7.972 -8.841 6.528 1.00 68.88 94 SER A N 1
ATOM 739 C CA . SER A 1 94 ? -7.480 -7.628 5.866 1.00 68.88 94 SER A CA 1
ATOM 740 C C . SER A 1 94 ? -8.548 -6.551 5.895 1.00 68.88 94 SER A C 1
ATOM 742 O O . SER A 1 94 ? -9.725 -6.851 5.678 1.00 68.88 94 SER A O 1
ATOM 744 N N . PHE A 1 95 ? -8.144 -5.300 6.081 1.00 65.50 95 PHE A N 1
ATOM 745 C CA . PHE A 1 95 ? -9.075 -4.184 6.049 1.00 65.50 95 PHE A CA 1
ATOM 746 C C . PHE A 1 95 ? -8.545 -2.989 5.259 1.00 65.50 95 PHE A C 1
ATOM 748 O O . PHE A 1 95 ? -7.337 -2.778 5.169 1.00 65.50 95 PHE A O 1
ATOM 755 N N . SER A 1 96 ? -9.462 -2.173 4.741 1.00 55.75 96 SER A N 1
ATOM 756 C CA . SER A 1 96 ? -9.153 -0.868 4.153 1.00 55.75 96 SER A CA 1
ATOM 757 C C . SER A 1 96 ? -9.916 0.248 4.874 1.00 55.75 96 SER A C 1
ATOM 759 O O . SER A 1 96 ? -11.008 0.037 5.413 1.00 55.75 96 SER A O 1
ATOM 761 N N . PHE A 1 97 ? -9.319 1.442 4.902 1.00 52.59 97 PHE A N 1
ATOM 762 C CA . PHE A 1 97 ? -10.003 2.687 5.250 1.00 52.59 97 PHE A CA 1
ATOM 763 C C . PHE A 1 97 ? -10.344 3.396 3.935 1.00 52.59 97 PHE A C 1
ATOM 765 O O . PHE A 1 97 ? -9.501 4.132 3.427 1.00 52.59 97 PHE A O 1
ATOM 772 N N . PRO A 1 98 ? -11.530 3.171 3.343 1.00 39.22 98 PRO A N 1
ATOM 773 C CA . PRO A 1 98 ? -11.846 3.750 2.039 1.00 39.22 98 PRO A CA 1
ATOM 774 C C . PRO A 1 98 ? -11.887 5.289 2.064 1.00 39.22 98 PRO A C 1
ATOM 776 O O . PRO A 1 98 ? -11.650 5.909 1.037 1.00 39.22 98 PRO A O 1
ATOM 779 N N . TYR A 1 99 ? -12.122 5.909 3.229 1.00 35.81 99 TYR A N 1
ATOM 780 C CA . TYR A 1 99 ? -12.076 7.360 3.451 1.00 35.81 99 TYR A CA 1
ATOM 781 C C . TYR A 1 99 ? -11.718 7.674 4.912 1.00 35.81 99 TYR A C 1
ATOM 783 O O . TYR A 1 99 ? -11.991 6.847 5.785 1.00 35.81 99 TYR A O 1
ATOM 791 N N . ASN A 1 100 ? -11.140 8.867 5.165 1.00 36.84 100 ASN A N 1
ATOM 792 C CA . ASN A 1 100 ? -10.881 9.497 6.478 1.00 36.84 100 ASN A CA 1
ATOM 793 C C . ASN A 1 100 ? -11.353 8.648 7.674 1.00 36.84 100 ASN A C 1
ATOM 795 O O . ASN A 1 100 ? -12.535 8.678 8.011 1.00 36.84 100 ASN A O 1
ATOM 799 N N . ALA A 1 101 ? -10.421 7.889 8.265 1.00 40.34 101 ALA A N 1
ATOM 800 C CA . ALA A 1 101 ? -10.558 6.795 9.240 1.00 40.34 101 ALA A CA 1
ATOM 801 C C . ALA A 1 101 ? -11.802 6.788 10.165 1.00 40.34 101 ALA A C 1
ATOM 803 O O . ALA A 1 101 ? -11.695 6.990 11.375 1.00 40.34 101 ALA A O 1
ATOM 804 N N . ARG A 1 102 ? -12.998 6.526 9.620 1.00 44.12 102 ARG A N 1
ATOM 805 C CA . ARG A 1 102 ? -14.256 6.425 10.393 1.00 44.12 102 ARG A CA 1
ATOM 806 C C . ARG A 1 102 ? -15.040 5.140 10.140 1.00 44.12 102 ARG A C 1
ATOM 808 O O . ARG A 1 102 ? -15.971 4.852 10.889 1.00 44.12 102 ARG A O 1
ATOM 815 N N . VAL A 1 103 ? -14.648 4.358 9.135 1.00 40.25 103 VAL A N 1
ATOM 816 C CA . VAL A 1 103 ? -15.190 3.027 8.848 1.00 40.25 103 VAL A CA 1
ATOM 817 C C . VAL A 1 103 ? -14.053 2.109 8.420 1.00 40.25 103 VAL A C 1
ATOM 819 O O . VAL A 1 103 ? -13.147 2.542 7.710 1.00 40.25 103 VAL A O 1
ATOM 822 N N . ILE A 1 104 ? -14.124 0.852 8.852 1.00 50.34 104 ILE A N 1
ATOM 823 C CA . ILE A 1 104 ? -13.220 -0.215 8.438 1.00 50.34 104 ILE A CA 1
ATOM 824 C C . ILE A 1 104 ? -14.043 -1.260 7.687 1.00 50.34 104 ILE A C 1
ATOM 826 O O . ILE A 1 104 ? -15.000 -1.793 8.246 1.00 50.34 104 ILE A O 1
ATOM 830 N N . GLN A 1 105 ? -13.682 -1.552 6.438 1.00 50.66 105 GLN A N 1
ATOM 831 C CA . GLN A 1 105 ? -14.278 -2.655 5.683 1.00 50.66 105 GLN A CA 1
ATOM 832 C C . GLN A 1 105 ? -13.328 -3.853 5.720 1.00 50.66 105 GLN A C 1
ATOM 834 O O . GLN A 1 105 ? -12.169 -3.716 5.325 1.00 50.66 105 GLN A O 1
ATOM 839 N N . ILE A 1 106 ? -13.801 -5.015 6.187 1.00 52.50 106 ILE A N 1
ATOM 840 C CA . ILE A 1 106 ? -13.043 -6.269 6.092 1.00 52.50 106 ILE A CA 1
ATOM 841 C C . ILE A 1 106 ? -13.182 -6.800 4.662 1.00 52.50 106 ILE A C 1
ATOM 843 O O . ILE A 1 106 ? -14.294 -6.982 4.178 1.00 52.50 106 ILE A O 1
ATOM 847 N N . GLN A 1 107 ? -12.058 -7.033 3.987 1.00 49.84 107 GLN A N 1
ATOM 848 C CA . GLN A 1 107 ? -12.020 -7.420 2.568 1.00 49.84 107 GLN A CA 1
ATOM 849 C C . GLN A 1 107 ? -11.623 -8.891 2.335 1.00 49.84 107 GLN A C 1
ATOM 851 O O . GLN A 1 107 ? -11.697 -9.373 1.210 1.00 49.84 107 GLN A O 1
ATOM 856 N N . GLY A 1 108 ? -11.228 -9.627 3.380 1.00 49.75 108 GLY A N 1
ATOM 857 C CA . GLY A 1 108 ? -10.871 -11.046 3.277 1.00 49.75 108 GLY A CA 1
ATOM 858 C C . GLY A 1 108 ? -10.302 -11.614 4.575 1.00 49.75 108 GLY A C 1
ATOM 859 O O . GLY A 1 108 ? -9.859 -10.851 5.436 1.00 49.75 108 GLY A O 1
ATOM 860 N N . VAL A 1 109 ? -10.311 -12.948 4.713 1.00 55.47 109 VAL A N 1
ATOM 861 C CA . VAL A 1 109 ? -9.782 -13.665 5.885 1.00 55.47 109 VAL A CA 1
ATOM 862 C C . VAL A 1 109 ? -8.831 -14.777 5.447 1.00 55.47 109 VAL A C 1
ATOM 864 O O . VAL A 1 109 ? -9.141 -15.571 4.556 1.00 55.47 109 VAL A O 1
ATOM 867 N N . ALA A 1 110 ? -7.670 -14.863 6.094 1.00 57.00 110 ALA A N 1
ATOM 868 C CA . ALA A 1 110 ? -6.802 -16.029 5.996 1.00 57.00 110 ALA A CA 1
ATOM 869 C C . ALA A 1 110 ? -6.495 -16.587 7.384 1.00 57.00 110 ALA A C 1
ATOM 871 O O . ALA A 1 110 ? -6.096 -15.861 8.296 1.00 57.00 110 ALA A O 1
ATOM 872 N N . GLU A 1 111 ? -6.634 -17.899 7.507 1.00 61.84 111 GLU A N 1
ATOM 873 C CA . GLU A 1 111 ? -6.227 -18.675 8.666 1.00 61.84 111 GLU A CA 1
ATOM 874 C C . GLU A 1 111 ? -4.815 -19.218 8.437 1.00 61.84 111 GLU A C 1
ATOM 876 O O . GLU A 1 111 ? -4.483 -19.727 7.364 1.00 61.84 111 GLU A O 1
ATOM 881 N N . THR A 1 112 ? -3.963 -19.111 9.453 1.00 62.59 112 THR A N 1
ATOM 882 C CA . THR A 1 112 ? -2.685 -19.822 9.514 1.00 62.59 112 THR A CA 1
ATOM 883 C C . THR A 1 112 ? -2.669 -20.687 10.766 1.00 62.59 112 THR A C 1
ATOM 885 O O . THR A 1 112 ? -2.763 -20.177 11.884 1.00 62.59 112 THR A O 1
ATOM 888 N N . ASN A 1 113 ? -2.534 -21.998 10.580 1.00 57.56 113 ASN A N 1
ATOM 889 C CA . ASN A 1 113 ? -2.424 -22.969 11.664 1.00 57.56 113 ASN A CA 1
ATOM 890 C C . ASN A 1 113 ? -1.226 -23.910 11.431 1.00 57.56 113 ASN A C 1
ATOM 892 O O . ASN A 1 113 ? -0.497 -23.783 10.444 1.00 57.56 113 ASN A O 1
ATOM 896 N N . ALA A 1 114 ? -1.008 -24.863 12.343 1.00 44.22 114 ALA A N 1
ATOM 897 C CA . ALA A 1 114 ? 0.104 -25.817 12.265 1.00 44.22 114 ALA A CA 1
ATOM 898 C C . ALA A 1 114 ? 0.116 -26.668 10.975 1.00 44.22 114 ALA A C 1
ATOM 900 O O . ALA A 1 114 ? 1.152 -27.226 10.623 1.00 44.22 114 ALA A O 1
ATOM 901 N N . ASN A 1 115 ? -1.011 -26.743 10.258 1.00 49.12 115 ASN A N 1
ATOM 902 C CA . ASN A 1 115 ? -1.182 -27.525 9.034 1.00 49.12 115 ASN A CA 1
ATOM 903 C C . ASN A 1 115 ? -1.059 -26.679 7.749 1.00 49.12 115 ASN A C 1
ATOM 905 O O . ASN A 1 115 ? -1.213 -27.219 6.655 1.00 49.12 115 ASN A O 1
ATOM 909 N N . GLY A 1 116 ? -0.773 -25.374 7.854 1.00 53.25 116 GLY A N 1
ATOM 910 C CA . GLY A 1 116 ? -0.568 -24.469 6.718 1.00 53.25 116 GLY A CA 1
ATOM 911 C C . GLY A 1 116 ? -1.513 -23.261 6.697 1.00 53.25 116 GLY A C 1
ATOM 912 O O . GLY A 1 116 ? -2.239 -22.988 7.653 1.00 53.25 116 GLY A O 1
ATOM 913 N N . LYS A 1 117 ? -1.478 -22.499 5.594 1.00 55.81 117 LYS A N 1
ATOM 914 C CA . LYS A 1 117 ? -2.319 -21.310 5.375 1.00 55.81 117 LYS A CA 1
ATOM 915 C C . LYS A 1 117 ? -3.552 -21.689 4.553 1.00 55.81 117 LYS A C 1
ATOM 917 O O . LYS A 1 117 ? -3.410 -22.153 3.425 1.00 55.81 117 LYS A O 1
ATOM 922 N N . THR A 1 118 ? -4.747 -21.462 5.090 1.00 54.81 118 THR A N 1
ATOM 923 C CA . THR A 1 118 ? -6.028 -21.613 4.380 1.00 54.81 118 THR A CA 1
ATOM 924 C C . THR A 1 118 ? -6.672 -20.243 4.189 1.00 54.81 118 THR A C 1
ATOM 926 O O . THR A 1 118 ? -6.641 -19.390 5.072 1.00 54.81 118 THR A O 1
ATOM 929 N N . GLN A 1 119 ? -7.202 -19.989 2.993 1.00 53.06 119 GLN A N 1
ATOM 930 C CA . GLN A 1 119 ? -7.819 -18.711 2.634 1.00 53.06 119 GLN A CA 1
ATOM 931 C C . GLN A 1 119 ? -9.303 -18.935 2.382 1.00 53.06 119 GLN A C 1
ATOM 933 O O . GLN A 1 119 ? -9.667 -19.885 1.688 1.00 53.06 119 GLN A O 1
ATOM 938 N N . LYS A 1 120 ? -10.149 -18.052 2.915 1.00 53.03 120 LYS A N 1
ATOM 939 C CA . LYS A 1 120 ? -11.573 -18.036 2.591 1.00 53.03 120 LYS A CA 1
ATOM 940 C C . LYS A 1 120 ? -11.967 -16.613 2.176 1.00 53.03 120 LYS A C 1
ATOM 942 O O . LYS A 1 120 ? -11.737 -15.680 2.950 1.00 53.03 120 LYS A O 1
ATOM 947 N N . PRO A 1 121 ? -12.556 -16.416 0.984 1.00 44.94 121 PRO A N 1
ATOM 948 C CA . PRO A 1 121 ? -13.328 -15.209 0.717 1.00 44.94 121 PRO A CA 1
ATOM 949 C C . PRO A 1 121 ? -14.396 -15.060 1.809 1.00 44.94 121 PRO A C 1
ATOM 951 O O . PRO A 1 121 ? -14.951 -16.059 2.267 1.00 44.94 121 PRO A O 1
ATOM 954 N N . LEU A 1 122 ? -14.663 -13.842 2.276 1.00 46.75 122 LEU A N 1
ATOM 955 C CA . LEU A 1 122 ? -15.838 -13.626 3.115 1.00 46.75 122 LEU A CA 1
ATOM 956 C C . LEU A 1 122 ? -17.061 -13.589 2.202 1.00 46.75 122 LEU A C 1
ATOM 958 O O . LEU A 1 122 ? -17.197 -12.687 1.381 1.00 46.75 122 LEU A O 1
ATOM 962 N N . ASP A 1 123 ? -17.924 -14.588 2.353 1.00 38.34 123 ASP A N 1
ATOM 963 C CA . ASP A 1 123 ? -19.203 -14.703 1.644 1.00 38.34 123 ASP A CA 1
ATOM 964 C C . ASP A 1 123 ? -20.197 -13.609 2.106 1.00 38.34 123 ASP A C 1
ATOM 966 O O . ASP A 1 123 ? -21.169 -13.311 1.416 1.00 38.34 123 ASP A O 1
ATOM 970 N N . GLU A 1 124 ? -19.932 -12.989 3.263 1.00 41.78 124 GLU A N 1
ATOM 971 C CA . GLU A 1 124 ? -20.752 -11.956 3.897 1.00 41.78 124 GLU A CA 1
ATOM 972 C C . GLU A 1 124 ? -19.862 -10.849 4.487 1.00 41.78 124 GLU A C 1
ATOM 974 O O . GLU A 1 124 ? -18.837 -11.113 5.121 1.00 41.78 124 GLU A O 1
ATOM 979 N N . GLU A 1 125 ? -20.249 -9.592 4.265 1.00 46.94 125 GLU A N 1
ATOM 980 C CA . GLU A 1 125 ? -19.579 -8.392 4.771 1.00 46.94 125 GLU A CA 1
ATOM 981 C C . GLU A 1 125 ? -19.451 -8.445 6.305 1.00 46.94 125 GLU A C 1
ATOM 983 O O . GLU A 1 125 ? -20.403 -8.206 7.047 1.00 46.94 125 GLU A O 1
ATOM 988 N N . GLY A 1 126 ? -18.256 -8.757 6.812 1.00 49.03 126 GLY A N 1
ATOM 989 C CA . GLY A 1 126 ? -17.958 -8.683 8.241 1.00 49.03 126 GLY A CA 1
ATOM 990 C C . GLY A 1 126 ? -17.937 -7.225 8.699 1.00 49.03 126 GLY A C 1
ATOM 991 O O . GLY A 1 126 ? -16.933 -6.532 8.534 1.00 49.03 126 GLY A O 1
ATOM 992 N N . TYR A 1 127 ? -19.050 -6.728 9.241 1.00 51.97 127 TYR A N 1
ATOM 993 C CA . TYR A 1 127 ? -19.173 -5.325 9.640 1.00 51.97 127 TYR A CA 1
ATOM 994 C C . TYR A 1 127 ? -18.346 -5.010 10.899 1.00 51.97 127 TYR A C 1
ATOM 996 O O . TYR A 1 127 ? -18.657 -5.463 12.002 1.00 51.97 127 TYR A O 1
ATOM 1004 N N . ILE A 1 128 ? -17.329 -4.155 10.754 1.00 59.34 128 ILE A N 1
ATOM 1005 C CA . ILE A 1 128 ? -16.745 -3.379 11.857 1.00 59.34 128 ILE A CA 1
ATOM 1006 C C . ILE A 1 128 ? -17.517 -2.061 11.926 1.00 59.34 128 ILE A C 1
ATOM 1008 O O . ILE A 1 128 ? -17.598 -1.338 10.933 1.00 59.34 128 ILE A O 1
ATOM 1012 N N . SER A 1 129 ? -18.083 -1.716 13.085 1.00 58.41 129 SER A N 1
ATOM 1013 C CA . SER A 1 129 ? -18.793 -0.439 13.248 1.00 58.41 129 SER A CA 1
ATOM 1014 C C . SER A 1 129 ? -18.356 0.320 14.495 1.00 58.41 129 SER A C 1
ATOM 1016 O O . SER A 1 129 ? -17.971 -0.269 15.507 1.00 58.41 129 SER A O 1
ATOM 1018 N N . GLY A 1 130 ? -18.409 1.653 14.400 1.00 62.59 130 GLY A N 1
ATOM 1019 C CA . GLY A 1 130 ? -18.120 2.550 15.517 1.00 62.59 130 GLY A CA 1
ATOM 1020 C C . GLY A 1 130 ? -16.650 2.596 15.919 1.00 62.59 130 GLY A C 1
ATOM 1021 O O . GLY A 1 130 ? -16.336 2.506 17.104 1.00 62.59 130 GLY A O 1
ATOM 1022 N N . PHE A 1 131 ? -15.754 2.713 14.935 1.00 76.44 131 PHE A N 1
ATOM 1023 C CA . PHE A 1 131 ? -14.338 2.956 15.195 1.00 76.44 131 PHE A CA 1
ATOM 1024 C C . PHE A 1 131 ? -14.143 4.319 15.875 1.00 76.44 131 PHE A C 1
ATOM 1026 O O . PHE A 1 131 ? -14.703 5.333 15.445 1.00 76.44 131 PHE A O 1
ATOM 1033 N N . GLY A 1 132 ? -13.339 4.348 16.932 1.00 76.56 132 GLY A N 1
ATOM 1034 C CA . GLY A 1 132 ? -13.024 5.553 17.685 1.00 76.56 132 GLY A CA 1
ATOM 1035 C C . GLY A 1 132 ? -11.583 5.575 18.176 1.00 76.56 132 GLY A C 1
ATOM 1036 O O . GLY A 1 132 ? -10.967 4.536 18.400 1.00 76.56 132 GLY A O 1
ATOM 1037 N N . LEU A 1 133 ? -11.072 6.788 18.372 1.00 84.38 133 LEU A N 1
ATOM 1038 C CA . LEU A 1 133 ? -9.778 7.059 18.989 1.00 84.38 133 LEU A CA 1
ATOM 1039 C C . LEU A 1 133 ? -10.006 7.649 20.376 1.00 84.38 133 LEU A C 1
ATOM 1041 O O . LEU A 1 133 ? -10.819 8.563 20.543 1.00 84.38 133 LEU A O 1
ATOM 1045 N N . THR A 1 134 ? -9.279 7.140 21.358 1.00 87.88 134 THR A N 1
ATOM 1046 C CA . THR A 1 134 ? -9.291 7.629 22.737 1.00 87.88 134 THR A CA 1
ATOM 1047 C C . THR A 1 134 ? -7.866 7.939 23.181 1.00 87.88 134 THR A C 1
ATOM 1049 O O . THR A 1 134 ? -6.904 7.592 22.493 1.00 87.88 134 THR A O 1
ATOM 1052 N N . SER A 1 135 ? -7.721 8.574 24.340 1.00 89.94 135 SER A N 1
ATOM 1053 C CA . SER A 1 135 ? -6.429 8.713 25.020 1.00 89.94 135 SER A CA 1
ATOM 1054 C C . SER A 1 135 ? -5.741 7.363 25.241 1.00 89.94 135 SER A C 1
ATOM 1056 O O . SER A 1 135 ? -4.543 7.210 25.009 1.00 89.94 135 SER A O 1
ATOM 1058 N N . GLU A 1 136 ? -6.516 6.341 25.607 1.00 91.56 136 GLU A N 1
ATOM 1059 C CA . GLU A 1 136 ? -5.994 5.011 25.932 1.00 91.56 136 GLU A CA 1
ATOM 1060 C C . GLU A 1 136 ? -5.667 4.137 24.711 1.00 91.56 136 GLU A C 1
ATOM 1062 O O . GLU A 1 136 ? -4.893 3.183 24.835 1.00 91.56 136 GLU A O 1
ATOM 1067 N N . GLY A 1 137 ? -6.234 4.430 23.536 1.00 92.31 137 GLY A N 1
ATOM 1068 C CA . GLY A 1 137 ? -5.959 3.672 22.318 1.00 92.31 137 GLY A CA 1
ATOM 1069 C C . GLY A 1 137 ? -7.046 3.782 21.253 1.00 92.31 137 GLY A C 1
ATOM 1070 O O . GLY A 1 137 ? -7.513 4.875 20.930 1.00 92.31 137 GLY A O 1
ATOM 1071 N N . ILE A 1 138 ? -7.421 2.636 20.683 1.00 89.81 138 ILE A N 1
ATOM 1072 C CA . ILE A 1 138 ? -8.508 2.525 19.704 1.00 89.81 138 ILE A CA 1
ATOM 1073 C C . ILE A 1 138 ? -9.692 1.767 20.295 1.00 89.81 138 ILE A C 1
ATOM 1075 O O . ILE A 1 138 ? -9.547 0.953 21.209 1.00 89.81 138 ILE A O 1
ATOM 1079 N N . PHE A 1 139 ? -10.870 2.023 19.745 1.00 86.81 139 PHE A N 1
ATOM 1080 C CA . PHE A 1 139 ? -12.117 1.427 20.190 1.00 86.81 139 PHE A CA 1
ATOM 1081 C C . PHE A 1 139 ? -12.998 1.023 19.009 1.00 86.81 139 PHE A C 1
ATOM 1083 O O . PHE A 1 139 ? -13.035 1.712 17.991 1.00 86.81 139 PHE A O 1
ATOM 1090 N N . PHE A 1 140 ? -13.748 -0.059 19.192 1.00 82.69 140 PHE A N 1
ATOM 1091 C CA . PHE A 1 140 ? -14.779 -0.539 18.283 1.00 82.69 140 PHE A CA 1
ATOM 1092 C C . PHE A 1 140 ? -16.085 -0.747 19.052 1.00 82.69 140 PHE A C 1
ATOM 1094 O O . PHE A 1 140 ? -16.131 -1.542 19.994 1.00 82.69 140 PHE A O 1
ATOM 1101 N N . ASP A 1 141 ? -17.171 -0.098 18.625 1.00 73.75 141 ASP A N 1
ATOM 1102 C CA . ASP A 1 141 ? -18.506 -0.387 19.173 1.00 73.75 141 ASP A CA 1
ATOM 1103 C C . ASP A 1 141 ? -18.896 -1.848 18.919 1.00 73.75 141 ASP A C 1
ATOM 1105 O O . ASP A 1 141 ? -19.489 -2.502 19.782 1.00 73.75 141 ASP A O 1
ATOM 1109 N N . SER A 1 142 ? -18.557 -2.369 17.736 1.00 71.81 142 SER A N 1
ATOM 1110 C CA . SER A 1 142 ? -18.644 -3.798 17.458 1.00 71.81 142 SER A CA 1
ATOM 1111 C C . SER A 1 142 ? -17.588 -4.293 16.482 1.00 71.81 142 SER A C 1
ATOM 1113 O O . SER A 1 142 ? -17.196 -3.577 15.558 1.00 71.81 142 SER A O 1
ATOM 1115 N N . LEU A 1 143 ? -17.153 -5.531 16.710 1.00 77.25 143 LEU A N 1
ATOM 1116 C CA . LEU A 1 143 ? -16.096 -6.202 15.966 1.00 77.25 143 LEU A CA 1
ATOM 1117 C C . LEU A 1 143 ? -16.497 -7.660 15.726 1.00 77.25 143 LEU A C 1
ATOM 1119 O O . LEU A 1 143 ? -16.666 -8.414 16.683 1.00 77.25 143 LEU A O 1
ATOM 1123 N N . ALA A 1 144 ? -16.671 -8.040 14.463 1.00 74.62 144 ALA A N 1
ATOM 1124 C CA . ALA A 1 144 ? -16.912 -9.428 14.087 1.00 74.62 144 ALA A CA 1
ATOM 1125 C C . ALA A 1 144 ? -15.607 -10.234 14.158 1.00 74.62 144 ALA A C 1
ATOM 1127 O O . ALA A 1 144 ? -14.577 -9.795 13.643 1.00 74.62 144 ALA A O 1
ATOM 1128 N N . ARG A 1 145 ? -15.670 -11.405 14.791 1.00 77.19 145 ARG A N 1
ATOM 1129 C CA . ARG A 1 145 ? -14.593 -12.392 14.835 1.00 77.19 145 ARG A CA 1
ATOM 1130 C C . ARG A 1 145 ? -14.653 -13.331 13.638 1.00 77.19 145 ARG A C 1
ATOM 1132 O O . ARG A 1 145 ? -15.710 -13.507 13.033 1.00 77.19 145 ARG A O 1
ATOM 1139 N N . HIS A 1 146 ? -13.558 -14.038 13.379 1.00 73.81 146 HIS A N 1
ATOM 1140 C CA . HIS A 1 146 ? -13.503 -15.128 12.407 1.00 73.81 146 HIS A CA 1
ATOM 1141 C C . HIS A 1 146 ? -14.572 -16.205 12.665 1.00 73.81 146 HIS A C 1
ATOM 1143 O O . HIS A 1 146 ? -15.137 -16.751 11.723 1.00 73.81 146 HIS A O 1
ATOM 1149 N N . SER A 1 147 ? -14.902 -16.472 13.933 1.00 72.69 147 SER A N 1
ATOM 1150 C CA . SER A 1 147 ? -15.961 -17.414 14.321 1.00 72.69 147 SER A CA 1
ATOM 1151 C C . SER A 1 147 ? -17.383 -16.956 13.962 1.00 72.69 147 SER A C 1
ATOM 1153 O O . SER A 1 147 ? -18.330 -17.710 14.175 1.00 72.69 147 SER A O 1
ATOM 1155 N N . GLY A 1 148 ? -17.559 -15.722 13.478 1.00 70.94 148 GLY A N 1
ATOM 1156 C CA . GLY A 1 148 ? -18.859 -15.076 13.282 1.00 70.94 148 GLY A CA 1
ATOM 1157 C C . GLY A 1 148 ? -19.425 -14.420 14.548 1.00 70.94 148 GLY A C 1
ATOM 1158 O O . GLY A 1 148 ? -20.444 -13.735 14.485 1.00 70.94 148 GLY A O 1
ATOM 1159 N N . GLU A 1 149 ? -18.774 -14.580 15.705 1.00 78.38 149 GLU A N 1
ATOM 1160 C CA . GLU A 1 149 ? -19.161 -13.887 16.937 1.00 78.38 149 GLU A CA 1
ATOM 1161 C C . GLU A 1 149 ? -18.941 -12.373 16.800 1.00 78.38 149 GLU A C 1
ATOM 1163 O O . GLU A 1 149 ? -17.870 -11.922 16.398 1.00 78.38 149 GLU A O 1
ATOM 1168 N N . VAL A 1 150 ? -19.930 -11.568 17.196 1.00 79.44 150 VAL A N 1
ATOM 1169 C CA . VAL A 1 150 ? -19.808 -10.105 17.220 1.00 79.44 150 VAL A CA 1
ATOM 1170 C C . VAL A 1 150 ? -19.520 -9.628 18.637 1.00 79.44 150 VAL A C 1
ATOM 1172 O O . VAL A 1 150 ? -20.411 -9.577 19.487 1.00 79.44 150 VAL A O 1
ATOM 1175 N N . LEU A 1 151 ? -18.283 -9.200 18.867 1.00 83.88 151 LEU A N 1
ATOM 1176 C CA . LEU A 1 151 ? -17.872 -8.554 20.107 1.00 83.88 151 LEU A CA 1
ATOM 1177 C C . LEU A 1 151 ? -18.437 -7.135 20.180 1.00 83.88 151 LEU A C 1
ATOM 1179 O O . LEU A 1 151 ? -18.588 -6.458 19.159 1.00 83.88 151 LEU A O 1
ATOM 1183 N N . LYS A 1 152 ? -18.726 -6.667 21.396 1.00 85.44 152 LYS A N 1
ATOM 1184 C CA . LYS A 1 152 ? -19.187 -5.300 21.672 1.00 85.44 152 LYS A CA 1
ATOM 1185 C C . LYS A 1 152 ? -18.170 -4.557 22.527 1.00 85.44 152 LYS A C 1
ATOM 1187 O O . LYS A 1 152 ? -17.602 -5.141 23.444 1.00 85.44 152 LYS A O 1
ATOM 1192 N N . ASN A 1 153 ? -18.011 -3.262 22.264 1.00 86.12 153 ASN A N 1
ATOM 1193 C CA . ASN A 1 153 ? -17.178 -2.348 23.049 1.00 86.12 153 ASN A CA 1
ATOM 1194 C C . ASN A 1 153 ? -15.715 -2.808 23.202 1.00 86.12 153 ASN A C 1
ATOM 1196 O O . ASN A 1 153 ? -15.175 -2.848 24.307 1.00 86.12 153 ASN A O 1
ATOM 1200 N N . VAL A 1 154 ? -15.067 -3.166 22.095 1.00 89.75 154 VAL A N 1
ATOM 1201 C CA . VAL A 1 154 ? -13.683 -3.650 22.110 1.00 89.75 154 VAL A CA 1
ATOM 1202 C C . VAL A 1 154 ? -12.731 -2.461 22.167 1.00 89.75 154 VAL A C 1
ATOM 1204 O O . VAL A 1 154 ? -12.630 -1.702 21.207 1.00 89.75 154 VAL A O 1
ATOM 1207 N N . ALA A 1 155 ? -12.011 -2.313 23.278 1.00 93.12 155 ALA A N 1
ATOM 1208 C CA . ALA A 1 155 ? -10.930 -1.342 23.424 1.00 93.12 155 ALA A CA 1
ATOM 1209 C C . ALA A 1 155 ? -9.567 -2.034 23.280 1.00 93.12 155 ALA A C 1
ATOM 1211 O O . ALA A 1 155 ? -9.339 -3.092 23.870 1.00 93.12 155 ALA A O 1
ATOM 1212 N N . MET A 1 156 ? -8.658 -1.424 22.519 1.00 94.56 156 MET A N 1
ATOM 1213 C CA . MET A 1 156 ? -7.295 -1.913 22.305 1.00 94.56 156 MET A CA 1
ATOM 1214 C C . MET A 1 156 ? -6.280 -0.826 22.640 1.00 94.56 156 MET A C 1
ATOM 1216 O O . MET A 1 156 ? -6.451 0.332 22.255 1.00 94.56 156 MET A O 1
ATOM 1220 N N . LYS A 1 157 ? -5.202 -1.208 23.326 1.00 95.50 157 LYS A N 1
ATOM 1221 C CA . LYS A 1 157 ? -4.125 -0.300 23.738 1.00 95.50 157 LYS A CA 1
ATOM 1222 C C . LYS A 1 157 ? -2.931 -0.453 22.814 1.00 95.50 157 LYS A C 1
ATOM 1224 O O . LYS A 1 157 ? -2.688 -1.529 22.277 1.00 95.50 157 LYS A O 1
ATOM 1229 N N . TYR A 1 158 ? -2.178 0.622 22.620 1.00 93.62 158 TYR A N 1
ATOM 1230 C CA . TYR A 1 158 ? -0.972 0.553 21.804 1.00 93.62 158 TYR A CA 1
ATOM 1231 C C . TYR A 1 158 ? 0.153 -0.167 22.552 1.00 93.62 158 TYR A C 1
ATOM 1233 O O . TYR A 1 158 ? 0.576 0.288 23.615 1.00 93.62 158 TYR A O 1
ATOM 1241 N N . ASN A 1 159 ? 0.676 -1.244 21.971 1.00 93.19 159 ASN A N 1
ATOM 1242 C CA . ASN A 1 159 ? 1.892 -1.899 22.428 1.00 93.19 159 ASN A CA 1
ATOM 1243 C C . ASN A 1 159 ? 3.093 -1.355 21.627 1.00 93.19 159 ASN A C 1
ATOM 1245 O O . ASN A 1 159 ? 3.247 -1.701 20.452 1.00 93.19 159 ASN A O 1
ATOM 1249 N N . PRO A 1 160 ? 3.981 -0.540 22.230 1.00 89.00 160 PRO A N 1
ATOM 1250 C CA . PRO A 1 160 ? 5.133 0.024 21.528 1.00 89.00 160 PRO A CA 1
ATOM 1251 C C . PRO A 1 160 ? 6.197 -1.016 21.160 1.00 89.00 160 PRO A C 1
ATOM 1253 O O . PRO A 1 160 ? 6.895 -0.822 20.170 1.00 89.00 160 PRO A O 1
ATOM 1256 N N . GLY A 1 161 ? 6.310 -2.115 21.913 1.00 88.94 161 GLY A N 1
ATOM 1257 C CA . GLY A 1 161 ? 7.246 -3.198 21.606 1.00 88.94 161 GLY A CA 1
ATOM 1258 C C . GLY A 1 161 ? 6.836 -3.987 20.363 1.00 88.94 161 GLY A C 1
ATOM 1259 O O . GLY A 1 161 ? 7.691 -4.374 19.573 1.00 88.94 161 GLY A O 1
ATOM 1260 N N . ALA A 1 162 ? 5.528 -4.171 20.163 1.00 87.81 162 ALA A N 1
ATOM 1261 C CA . ALA A 1 162 ? 4.972 -4.835 18.983 1.00 87.81 162 ALA A CA 1
ATOM 1262 C C . ALA A 1 162 ? 4.626 -3.865 17.836 1.00 87.81 162 ALA A C 1
ATOM 1264 O O . ALA A 1 162 ? 4.411 -4.303 16.709 1.00 87.81 162 ALA A O 1
ATOM 1265 N N . GLY A 1 163 ? 4.563 -2.557 18.105 1.00 88.25 163 GLY A N 1
ATOM 1266 C CA . GLY A 1 163 ? 4.223 -1.534 17.115 1.00 88.25 163 GLY A CA 1
ATOM 1267 C C . GLY A 1 163 ? 2.780 -1.609 16.609 1.00 88.25 163 GLY A C 1
ATOM 1268 O O . GLY A 1 163 ? 2.536 -1.310 15.446 1.00 88.25 163 GLY A O 1
ATOM 1269 N N . ARG A 1 164 ? 1.832 -2.047 17.447 1.00 91.56 164 ARG A N 1
ATOM 1270 C CA . ARG A 1 164 ? 0.431 -2.287 17.059 1.00 91.56 164 ARG A CA 1
ATOM 1271 C C . ARG A 1 164 ? -0.530 -2.063 18.222 1.00 91.56 164 ARG A C 1
ATOM 1273 O O . ARG A 1 164 ? -0.108 -2.051 19.378 1.00 91.56 164 ARG A O 1
ATOM 1280 N N . PHE A 1 165 ? -1.816 -1.902 17.929 1.00 93.44 165 PHE A N 1
ATOM 1281 C CA . PHE A 1 165 ? -2.851 -1.894 18.964 1.00 93.44 165 PHE A CA 1
ATOM 1282 C C . PHE A 1 165 ? -3.268 -3.323 19.280 1.00 93.44 165 PHE A C 1
ATOM 1284 O O . PHE A 1 165 ? -3.431 -4.118 18.364 1.00 93.44 165 PHE A O 1
ATOM 1291 N N . GLU A 1 166 ? -3.444 -3.666 20.549 1.00 95.69 166 GLU A N 1
ATOM 1292 C CA . GLU A 1 166 ? -3.868 -5.009 20.935 1.00 95.69 166 GLU A CA 1
ATOM 1293 C C . GLU A 1 166 ? -4.670 -5.038 22.239 1.00 95.69 166 GLU A C 1
ATOM 1295 O O . GLU A 1 166 ? -4.682 -4.086 23.026 1.00 95.69 166 GLU A O 1
ATOM 1300 N N . THR A 1 167 ? -5.396 -6.134 22.438 1.00 96.44 167 THR A N 1
ATOM 1301 C CA . THR A 1 167 ? -6.119 -6.455 23.669 1.00 96.44 167 THR A CA 1
ATOM 1302 C C . THR A 1 167 ? -6.241 -7.966 23.822 1.00 96.44 167 THR A C 1
ATOM 1304 O O . THR A 1 167 ? -6.254 -8.692 22.828 1.00 96.44 167 THR A O 1
ATOM 1307 N N . VAL A 1 168 ? -6.344 -8.445 25.059 1.00 95.69 168 VAL A N 1
ATOM 1308 C CA . VAL A 1 168 ? -6.579 -9.862 25.354 1.00 95.69 168 VAL A CA 1
ATOM 1309 C C . VAL A 1 168 ? -8.009 -10.011 25.853 1.00 95.69 168 VAL A C 1
ATOM 1311 O O . VAL A 1 168 ? -8.411 -9.364 26.820 1.00 95.69 168 VAL A O 1
ATOM 1314 N N . LEU A 1 169 ? -8.785 -10.844 25.168 1.00 93.25 169 LEU A N 1
ATOM 1315 C CA . LEU A 1 169 ? -10.158 -11.157 25.539 1.00 93.25 169 LEU A CA 1
ATOM 1316 C C . LEU A 1 169 ? -10.200 -12.054 26.781 1.00 93.25 169 LEU A C 1
ATOM 1318 O O . LEU A 1 169 ? -9.229 -12.725 27.129 1.00 93.25 169 LEU A O 1
ATOM 1322 N N . ALA A 1 170 ? -11.368 -12.118 27.421 1.00 91.31 170 ALA A N 1
ATOM 1323 C CA . ALA A 1 170 ? -11.583 -12.947 28.608 1.00 91.31 170 ALA A CA 1
ATOM 1324 C C . ALA A 1 170 ? -11.317 -14.445 28.365 1.00 91.31 170 ALA A C 1
ATOM 1326 O O . ALA A 1 170 ? -10.963 -15.166 29.292 1.00 91.31 170 ALA A O 1
ATOM 1327 N N . ASP A 1 171 ? -11.466 -14.908 27.121 1.00 89.75 171 ASP A N 1
ATOM 1328 C CA . ASP A 1 171 ? -11.210 -16.293 26.723 1.00 89.75 171 ASP A CA 1
ATOM 1329 C C . ASP A 1 171 ? -9.734 -16.577 26.377 1.00 89.75 171 ASP A C 1
ATOM 1331 O O . ASP A 1 171 ? -9.428 -17.668 25.890 1.00 89.75 171 ASP A O 1
ATOM 1335 N N . G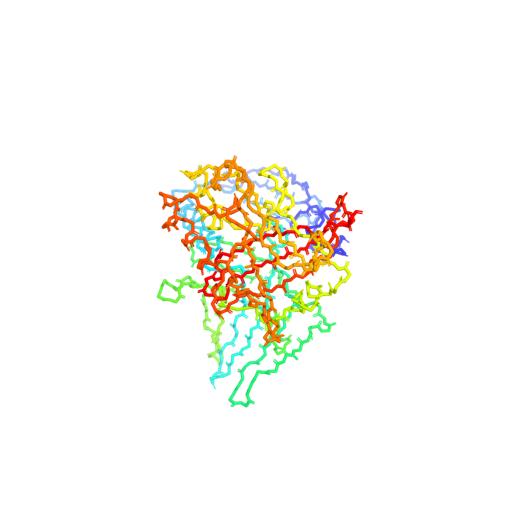LY A 1 172 ? -8.840 -15.603 26.588 1.00 92.56 172 GLY A N 1
ATOM 1336 C CA . GLY A 1 172 ? -7.406 -15.687 26.306 1.00 92.56 172 GLY A CA 1
ATOM 1337 C C . GLY A 1 172 ? -7.003 -15.334 24.871 1.00 92.56 172 GLY A C 1
ATOM 1338 O O . GLY A 1 172 ? -5.811 -15.324 24.573 1.00 92.56 172 GLY A O 1
ATOM 1339 N N . THR A 1 173 ? -7.951 -15.026 23.980 1.00 93.88 173 THR A N 1
ATOM 1340 C CA . THR A 1 173 ? -7.636 -14.624 22.599 1.00 93.88 173 THR A CA 1
ATOM 1341 C C . THR A 1 173 ? -6.950 -13.258 22.578 1.00 93.88 173 THR A C 1
ATOM 1343 O O . THR A 1 173 ? -7.489 -12.284 23.103 1.00 93.88 173 THR A O 1
ATOM 1346 N N . LEU A 1 174 ? -5.799 -13.155 21.915 1.00 95.12 174 LEU A N 1
ATOM 1347 C CA . LEU A 1 174 ? -5.168 -11.879 21.588 1.00 95.12 174 LEU A CA 1
ATOM 1348 C C . LEU A 1 174 ? -5.789 -11.324 20.305 1.00 95.12 174 LEU A C 1
ATOM 1350 O O . LEU A 1 174 ? -5.680 -11.942 19.247 1.00 95.12 174 LEU A O 1
ATOM 1354 N N . LEU A 1 175 ? -6.396 -10.145 20.390 1.00 93.50 175 LEU A N 1
ATOM 1355 C CA . LEU A 1 175 ? -6.751 -9.344 19.226 1.00 93.50 175 LEU A CA 1
ATOM 1356 C C . LEU A 1 175 ? -5.669 -8.299 18.999 1.00 93.50 175 LEU A C 1
ATOM 1358 O O . LEU A 1 175 ? -5.310 -7.580 19.931 1.00 93.50 175 LEU A O 1
ATOM 1362 N N . ALA A 1 176 ? -5.185 -8.177 17.770 1.00 92.19 176 ALA A N 1
ATOM 1363 C CA . ALA A 1 176 ? -4.217 -7.161 17.394 1.00 92.19 176 ALA A CA 1
ATOM 1364 C C . ALA A 1 176 ? -4.612 -6.469 16.090 1.00 92.19 176 ALA A C 1
ATOM 1366 O O . ALA A 1 176 ? -5.114 -7.092 15.166 1.00 92.19 176 ALA A O 1
A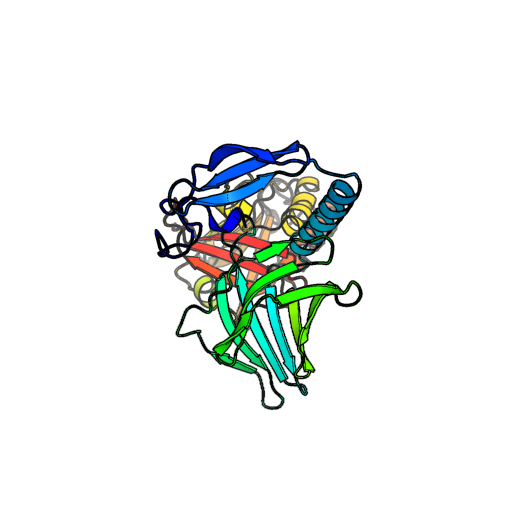TOM 1367 N N . PHE A 1 177 ? -4.362 -5.173 16.010 1.00 88.19 177 PHE A N 1
ATOM 1368 C CA . PHE A 1 177 ? -4.647 -4.326 14.868 1.00 88.19 177 PHE A CA 1
ATOM 1369 C C . PHE A 1 177 ? -3.359 -3.614 14.461 1.00 88.19 177 PHE A C 1
ATOM 1371 O O . PHE A 1 177 ? -2.818 -2.809 15.229 1.00 88.19 177 PHE A O 1
ATOM 1378 N N . GLY A 1 178 ? -2.855 -3.911 13.263 1.00 86.81 178 GLY A N 1
ATOM 1379 C CA . GLY A 1 178 ? -1.592 -3.348 12.795 1.00 86.81 178 GLY A CA 1
ATOM 1380 C C . GLY A 1 178 ? -1.179 -3.797 11.399 1.00 86.81 178 GLY A C 1
ATOM 1381 O O . GLY A 1 178 ? -1.990 -4.289 10.611 1.00 86.81 178 GLY A O 1
ATOM 1382 N N . ASP A 1 179 ? 0.102 -3.592 11.114 1.00 85.94 179 ASP A N 1
ATOM 1383 C CA . ASP A 1 179 ? 0.710 -3.800 9.803 1.00 85.94 179 ASP A CA 1
ATOM 1384 C C . ASP A 1 179 ? 1.031 -5.277 9.526 1.00 85.94 179 ASP A C 1
ATOM 1386 O O . ASP A 1 179 ? 1.367 -6.047 10.429 1.00 85.94 179 ASP A O 1
ATOM 1390 N N . LEU A 1 180 ? 0.981 -5.655 8.248 1.00 84.56 180 LEU A N 1
ATOM 1391 C CA . LEU A 1 180 ? 1.454 -6.936 7.726 1.00 84.56 180 LEU A CA 1
ATOM 1392 C C . LEU A 1 180 ? 2.634 -6.729 6.775 1.00 84.56 180 LEU A C 1
ATOM 1394 O O . LEU A 1 180 ? 2.642 -5.792 5.990 1.00 84.56 180 LEU A O 1
ATOM 1398 N N . ASN A 1 181 ? 3.580 -7.664 6.741 1.00 87.81 181 ASN A N 1
ATOM 1399 C CA . ASN A 1 181 ? 4.740 -7.591 5.835 1.00 87.81 181 ASN A CA 1
ATOM 1400 C C . ASN A 1 181 ? 4.467 -8.175 4.433 1.00 87.81 181 ASN A C 1
ATOM 1402 O O . ASN A 1 181 ? 5.381 -8.334 3.630 1.00 87.81 181 ASN A O 1
ATOM 1406 N N . ALA A 1 182 ? 3.226 -8.572 4.155 1.00 86.88 182 ALA A N 1
ATOM 1407 C CA . ALA A 1 182 ? 2.795 -9.170 2.896 1.00 86.88 182 ALA A CA 1
ATOM 1408 C C . ALA A 1 182 ? 1.269 -9.040 2.761 1.00 86.88 182 ALA A C 1
ATOM 1410 O O . ALA A 1 182 ? 0.580 -8.968 3.788 1.00 86.88 182 ALA A O 1
ATOM 1411 N N . PRO A 1 183 ? 0.721 -9.057 1.534 1.00 83.12 183 PRO A N 1
ATOM 1412 C CA . PRO A 1 183 ? -0.717 -9.121 1.347 1.00 83.12 183 PRO A CA 1
ATOM 1413 C C . PRO A 1 183 ? -1.271 -10.402 1.977 1.00 83.12 183 PRO A C 1
ATOM 1415 O O . PRO A 1 183 ? -0.688 -11.487 1.882 1.00 83.12 183 PRO A O 1
ATOM 1418 N N . LEU A 1 184 ? -2.433 -10.277 2.617 1.00 78.06 184 LEU A N 1
ATOM 1419 C CA . LEU A 1 184 ? -3.123 -11.417 3.213 1.00 78.06 184 LEU A CA 1
ATOM 1420 C C . LEU A 1 184 ? -3.467 -12.467 2.150 1.00 78.06 184 LEU A C 1
ATOM 1422 O O . LEU A 1 184 ? -3.215 -13.660 2.345 1.00 78.06 184 LEU A O 1
ATOM 1426 N N . ILE A 1 185 ? -3.982 -11.989 1.020 1.00 74.31 185 ILE A N 1
ATOM 1427 C CA . ILE A 1 185 ? -4.272 -12.745 -0.193 1.00 74.31 185 ILE A CA 1
ATOM 1428 C C . ILE A 1 185 ? -3.464 -12.063 -1.302 1.00 74.31 185 ILE A C 1
ATOM 1430 O O . ILE A 1 185 ? -3.782 -10.924 -1.646 1.00 74.31 185 ILE A O 1
ATOM 1434 N N . PRO A 1 186 ? -2.386 -12.688 -1.811 1.00 75.44 186 PRO A N 1
ATOM 1435 C CA . PRO A 1 186 ? -1.659 -12.147 -2.951 1.00 75.44 186 PRO A CA 1
ATOM 1436 C C . PRO A 1 186 ? -2.609 -11.952 -4.132 1.00 75.44 186 PRO A C 1
ATOM 1438 O O . PRO A 1 186 ? -3.361 -12.861 -4.482 1.00 75.44 186 PRO A O 1
ATOM 1441 N N . ALA A 1 187 ? -2.592 -10.759 -4.718 1.00 76.44 187 ALA A N 1
ATOM 1442 C CA . ALA A 1 187 ? -3.326 -10.497 -5.943 1.00 76.44 187 ALA A CA 1
ATOM 1443 C C . ALA A 1 187 ? -2.612 -11.139 -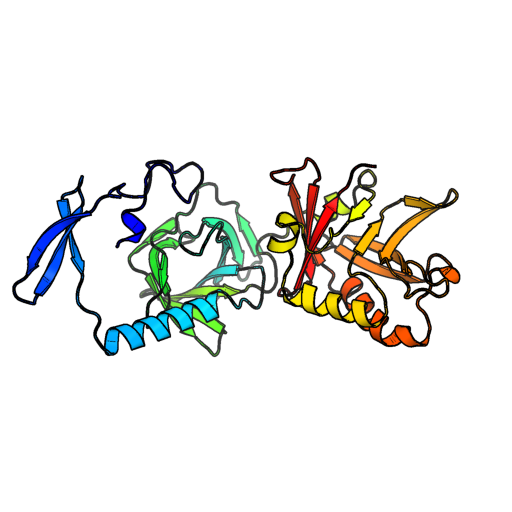7.139 1.00 76.44 187 ALA A C 1
ATOM 1445 O O . ALA A 1 187 ? -1.404 -11.347 -7.116 1.00 76.44 187 ALA A O 1
ATOM 1446 N N . ASP A 1 188 ? -3.369 -11.390 -8.204 1.00 84.44 188 ASP A N 1
ATOM 1447 C CA . ASP A 1 188 ? -2.865 -11.948 -9.464 1.00 84.44 188 ASP A CA 1
ATOM 1448 C C . ASP A 1 188 ? -2.379 -10.863 -10.450 1.00 84.44 188 ASP A C 1
ATOM 1450 O O . ASP A 1 188 ? -2.248 -11.111 -11.652 1.00 84.44 188 ASP A O 1
ATOM 1454 N N . GLY A 1 189 ? -2.125 -9.635 -9.981 1.00 86.81 189 GLY A N 1
ATOM 1455 C CA . GLY A 1 189 ? -1.802 -8.488 -10.837 1.00 86.81 189 GLY A CA 1
ATOM 1456 C C . GLY A 1 189 ? -0.555 -8.693 -11.702 1.00 86.81 189 GLY A C 1
ATOM 1457 O O . GLY A 1 189 ? -0.494 -8.179 -12.815 1.00 86.81 189 GLY A O 1
ATOM 1458 N N . GLN A 1 190 ? 0.406 -9.500 -11.251 1.00 92.69 190 GLN A N 1
ATOM 1459 C CA . GLN A 1 190 ? 1.596 -9.878 -12.015 1.00 92.69 190 GLN A CA 1
ATOM 1460 C C . GLN A 1 190 ? 1.250 -10.673 -13.276 1.00 92.69 190 GLN A C 1
ATOM 1462 O O . GLN A 1 190 ? 1.892 -10.476 -14.302 1.00 92.69 190 GLN A O 1
ATOM 1467 N N . LYS A 1 191 ? 0.212 -11.521 -13.240 1.00 91.25 191 LYS A N 1
ATOM 1468 C CA . LYS A 1 191 ? -0.230 -12.283 -14.418 1.00 91.25 191 LYS A CA 1
ATOM 1469 C C . LYS A 1 191 ? -0.782 -11.344 -15.487 1.00 91.25 191 LYS A C 1
ATOM 1471 O O . LYS A 1 191 ? -0.438 -11.491 -16.653 1.00 91.25 191 LYS A O 1
ATOM 1476 N N . TYR A 1 192 ? -1.565 -10.345 -15.071 1.00 90.19 192 TYR A N 1
ATOM 1477 C CA . TYR A 1 192 ? -2.047 -9.285 -15.961 1.00 90.19 192 TYR A CA 1
ATOM 1478 C C . TYR A 1 192 ? -0.890 -8.439 -16.490 1.00 90.19 192 TYR A C 1
ATOM 1480 O O . TYR A 1 192 ? -0.800 -8.220 -17.687 1.00 90.19 192 TYR A O 1
ATOM 1488 N N . PHE A 1 193 ? 0.044 -8.024 -15.632 1.00 92.62 193 PHE A N 1
ATOM 1489 C CA . PHE A 1 193 ? 1.214 -7.254 -16.060 1.00 92.62 193 PHE A CA 1
ATOM 1490 C C . PHE A 1 193 ? 2.059 -7.991 -17.120 1.00 92.62 193 PHE A C 1
ATOM 1492 O O . PHE A 1 193 ? 2.654 -7.382 -18.012 1.00 92.62 193 PHE A O 1
ATOM 1499 N N . LEU A 1 194 ? 2.135 -9.319 -17.012 1.00 93.50 194 LEU A N 1
ATOM 1500 C CA . LEU A 1 194 ? 2.889 -10.167 -17.929 1.00 93.50 194 LEU A CA 1
ATOM 1501 C C . LEU A 1 194 ? 2.139 -10.501 -19.224 1.00 93.50 194 LEU A C 1
ATOM 1503 O O . LEU A 1 194 ? 2.772 -11.071 -20.118 1.00 93.50 194 LEU A O 1
ATOM 1507 N N . ASP A 1 195 ? 0.865 -10.119 -19.351 1.00 90.25 195 ASP A N 1
ATOM 1508 C CA . ASP A 1 195 ? 0.077 -10.294 -20.569 1.00 90.25 195 ASP A CA 1
ATOM 1509 C C . ASP A 1 195 ? 0.779 -9.606 -21.759 1.00 90.25 195 ASP A C 1
ATOM 1511 O O . ASP A 1 195 ? 1.067 -8.407 -21.705 1.00 90.25 195 ASP A O 1
ATOM 1515 N N . PRO A 1 196 ? 1.085 -10.338 -22.848 1.00 85.12 196 PRO A N 1
ATOM 1516 C CA . PRO A 1 196 ? 1.809 -9.786 -23.991 1.00 85.12 196 PRO A CA 1
ATOM 1517 C C . PRO A 1 196 ? 1.023 -8.714 -24.763 1.00 85.12 196 PRO A C 1
ATOM 1519 O O . PRO A 1 196 ? 1.613 -8.014 -25.585 1.00 85.12 196 PRO A O 1
ATOM 1522 N N . THR A 1 197 ? -0.284 -8.584 -24.528 1.00 86.06 197 THR A N 1
ATOM 1523 C CA . THR A 1 197 ? -1.127 -7.530 -25.114 1.00 86.06 197 THR A CA 1
ATOM 1524 C C . THR A 1 197 ? -0.989 -6.191 -24.388 1.00 86.06 197 THR A C 1
ATOM 1526 O O . THR A 1 197 ? -1.320 -5.155 -24.963 1.00 86.06 197 THR A O 1
ATOM 1529 N N . LEU A 1 198 ? -0.461 -6.192 -23.160 1.00 88.69 198 LEU A N 1
ATOM 1530 C CA . LEU A 1 198 ? -0.307 -5.006 -22.324 1.00 88.69 198 LEU A CA 1
ATOM 1531 C C . LEU A 1 198 ? 1.163 -4.566 -22.303 1.00 88.69 198 LEU A C 1
ATOM 1533 O O . LEU A 1 198 ? 1.999 -5.116 -21.582 1.00 88.69 198 LEU A O 1
ATOM 1537 N N . THR A 1 199 ? 1.501 -3.573 -23.128 1.00 91.31 199 THR A N 1
ATOM 1538 C CA . THR A 1 199 ? 2.905 -3.302 -23.489 1.00 91.31 199 THR A CA 1
ATOM 1539 C C . THR A 1 199 ? 3.519 -2.060 -22.849 1.00 91.31 199 THR A C 1
ATOM 1541 O O . THR A 1 199 ? 4.739 -1.907 -22.891 1.00 91.31 199 THR A O 1
ATOM 1544 N N . LYS A 1 200 ? 2.722 -1.149 -22.279 1.00 93.06 200 LYS A N 1
ATOM 1545 C CA . LYS A 1 200 ? 3.220 0.135 -21.761 1.00 93.06 200 LYS A CA 1
ATOM 1546 C C . LYS A 1 200 ? 2.563 0.506 -20.437 1.00 93.06 200 LYS A C 1
ATOM 1548 O O . LYS A 1 200 ? 1.342 0.619 -20.360 1.00 93.06 200 LYS A O 1
ATOM 1553 N N . TYR A 1 201 ? 3.396 0.773 -19.434 1.00 93.38 201 TYR A N 1
ATOM 1554 C CA . TYR A 1 201 ? 2.984 1.182 -18.096 1.00 93.38 201 TYR A CA 1
ATOM 1555 C C . TYR A 1 201 ? 3.726 2.447 -17.685 1.00 93.38 201 TYR A C 1
ATOM 1557 O O . TYR A 1 201 ? 4.949 2.476 -17.760 1.00 93.38 201 TYR A O 1
ATOM 1565 N N . ILE A 1 202 ? 3.017 3.484 -17.257 1.00 90.00 202 ILE A N 1
ATOM 1566 C CA . ILE A 1 202 ? 3.580 4.818 -17.014 1.00 90.00 202 ILE A CA 1
ATOM 1567 C C . ILE A 1 202 ? 3.202 5.320 -15.623 1.00 90.00 202 ILE A C 1
ATOM 1569 O O . ILE A 1 202 ? 2.045 5.208 -15.211 1.00 90.00 202 ILE A O 1
ATOM 1573 N N . SER A 1 203 ? 4.171 5.881 -14.903 1.00 84.12 203 SER A N 1
ATOM 1574 C CA . SER A 1 203 ? 3.888 6.778 -13.783 1.00 84.12 203 SER A CA 1
ATOM 1575 C C . SER A 1 203 ? 3.537 8.141 -14.362 1.00 84.12 203 SER A C 1
ATOM 1577 O O . SER A 1 203 ? 4.257 8.625 -15.229 1.00 84.12 203 SER A O 1
ATOM 1579 N N . THR A 1 204 ? 2.477 8.786 -13.908 1.00 63.16 204 THR A N 1
ATOM 1580 C CA . THR A 1 204 ? 2.190 10.166 -14.318 1.00 63.16 204 THR A CA 1
ATOM 1581 C C . THR A 1 204 ? 2.954 11.156 -13.445 1.00 63.16 204 THR A C 1
ATOM 1583 O O . THR A 1 204 ? 3.344 10.829 -12.323 1.00 63.16 204 THR A O 1
ATOM 1586 N N . ASP A 1 205 ? 3.127 12.379 -13.947 1.00 55.66 205 ASP A N 1
ATOM 1587 C CA . ASP A 1 205 ? 3.673 13.499 -13.178 1.00 55.66 205 ASP A CA 1
ATOM 1588 C C . ASP A 1 205 ? 2.935 13.707 -11.843 1.00 55.66 205 ASP A C 1
ATOM 1590 O O . ASP A 1 205 ? 1.769 13.338 -11.673 1.00 55.66 205 ASP A O 1
ATOM 1594 N N . SER A 1 206 ? 3.613 14.383 -10.914 1.00 50.03 206 SER A N 1
ATOM 1595 C CA . SER A 1 206 ? 3.210 14.688 -9.529 1.00 50.03 206 SER A CA 1
ATOM 1596 C C . SER A 1 206 ? 1.882 15.450 -9.342 1.00 50.03 206 SER A C 1
ATOM 1598 O O . SER A 1 206 ? 1.547 15.819 -8.217 1.00 50.03 206 SER A O 1
ATOM 1600 N N . GLY A 1 207 ? 1.124 15.694 -10.416 1.00 50.72 207 GLY A N 1
ATOM 1601 C CA . GLY A 1 207 ? -0.202 16.315 -10.407 1.00 50.72 207 GLY A CA 1
ATOM 1602 C C . GLY A 1 207 ? -1.385 15.354 -10.599 1.00 50.72 207 GLY A C 1
ATOM 1603 O O . GLY A 1 207 ? -2.525 15.801 -10.480 1.00 50.72 207 GLY A O 1
ATOM 1604 N N . ASP A 1 208 ? -1.163 14.067 -10.897 1.00 67.31 208 ASP A N 1
ATOM 1605 C CA . ASP A 1 208 ? -2.254 13.081 -10.963 1.00 67.31 208 ASP A CA 1
ATOM 1606 C C . ASP A 1 208 ? -2.670 12.654 -9.549 1.00 67.31 208 ASP A C 1
ATOM 1608 O O . ASP A 1 208 ? -1.950 11.935 -8.852 1.00 67.31 208 ASP A O 1
ATOM 1612 N N . LEU A 1 209 ? -3.852 13.109 -9.129 1.00 64.12 209 LEU A N 1
ATOM 1613 C CA . LEU A 1 209 ? -4.397 12.822 -7.802 1.00 64.12 209 LEU A CA 1
ATOM 1614 C C . LEU A 1 209 ? -4.631 11.318 -7.575 1.00 64.12 209 LEU A C 1
ATOM 1616 O O . LEU A 1 209 ? -4.493 10.848 -6.453 1.00 64.12 209 LEU A O 1
ATOM 1620 N N . VAL A 1 210 ? -4.941 10.548 -8.625 1.00 72.50 210 VAL A N 1
ATOM 1621 C CA . VAL A 1 210 ? -5.278 9.122 -8.501 1.00 72.50 210 VAL A CA 1
ATOM 1622 C C . VAL A 1 210 ? -4.025 8.288 -8.241 1.00 72.50 210 VAL A C 1
ATOM 1624 O O . VAL A 1 210 ? -4.001 7.507 -7.292 1.00 72.50 210 VAL A O 1
ATOM 1627 N N . LEU A 1 211 ? -2.968 8.441 -9.048 1.00 77.19 211 LEU A N 1
ATOM 1628 C CA . LEU A 1 211 ? -1.717 7.707 -8.792 1.00 77.19 211 LEU A CA 1
ATOM 1629 C C . LEU A 1 211 ? -0.955 8.258 -7.583 1.00 77.19 211 LEU A C 1
ATOM 1631 O O . LEU A 1 211 ? -0.248 7.493 -6.921 1.00 77.19 211 LEU A O 1
ATOM 1635 N N . GLY A 1 212 ? -1.116 9.551 -7.284 1.00 75.69 212 GLY A N 1
ATOM 1636 C CA . GLY A 1 212 ? -0.567 10.190 -6.091 1.00 75.69 212 GLY A CA 1
ATOM 1637 C C . GLY A 1 212 ? -1.056 9.527 -4.805 1.00 75.69 212 GLY A C 1
ATOM 1638 O O . GLY A 1 212 ? -0.232 9.134 -3.984 1.00 75.69 212 GLY A O 1
ATOM 1639 N N . ASP A 1 213 ? -2.366 9.302 -4.674 1.00 76.81 213 ASP A N 1
ATOM 1640 C CA . ASP A 1 213 ? -2.961 8.663 -3.488 1.00 76.81 213 ASP A CA 1
ATOM 1641 C C . ASP A 1 213 ? -2.569 7.180 -3.332 1.00 76.81 213 ASP A C 1
ATOM 1643 O O . ASP A 1 213 ? -2.589 6.627 -2.230 1.00 76.81 213 ASP A O 1
ATOM 1647 N N . LEU A 1 214 ? -2.188 6.518 -4.430 1.00 81.94 214 LEU A N 1
ATOM 1648 C CA . LEU A 1 214 ? -1.764 5.112 -4.445 1.00 81.94 214 LEU A CA 1
ATOM 1649 C C . LEU A 1 214 ? -0.251 4.927 -4.255 1.00 81.94 214 LEU A C 1
ATOM 1651 O O . LEU A 1 214 ? 0.212 3.802 -4.031 1.00 81.94 214 LEU A O 1
ATOM 1655 N N . THR A 1 215 ? 0.517 6.011 -4.350 1.00 86.81 215 THR A N 1
ATOM 1656 C CA . THR A 1 215 ? 1.976 6.014 -4.250 1.00 86.81 215 THR A CA 1
ATOM 1657 C C . THR A 1 215 ? 2.415 6.532 -2.886 1.00 86.81 215 THR A C 1
ATOM 1659 O O . THR A 1 215 ? 1.994 7.579 -2.411 1.00 86.81 215 THR A O 1
ATOM 1662 N N . THR A 1 216 ? 3.301 5.789 -2.232 1.00 87.31 216 THR A N 1
ATOM 1663 C CA . THR A 1 216 ? 3.750 6.111 -0.868 1.00 87.31 216 THR A CA 1
ATOM 1664 C C . THR A 1 216 ? 4.763 7.256 -0.835 1.00 87.31 216 THR A C 1
ATOM 1666 O O . THR A 1 216 ? 5.604 7.393 -1.725 1.00 87.31 216 THR A O 1
ATOM 1669 N N . GLU A 1 217 ? 4.771 8.029 0.255 1.00 85.44 217 GLU A N 1
ATOM 1670 C CA . GLU A 1 217 ? 5.793 9.058 0.501 1.00 85.44 217 GLU A CA 1
ATOM 1671 C C . GLU A 1 217 ? 7.216 8.472 0.518 1.00 85.44 217 GLU A C 1
ATOM 1673 O O . GLU A 1 217 ? 8.161 9.101 0.035 1.00 85.44 217 GLU A O 1
ATOM 1678 N N . ALA A 1 218 ? 7.373 7.237 1.007 1.00 87.94 218 ALA A N 1
ATOM 1679 C CA . ALA A 1 218 ? 8.645 6.522 0.990 1.00 87.94 218 ALA A CA 1
ATOM 1680 C C . ALA A 1 218 ? 9.159 6.303 -0.445 1.00 87.94 218 ALA A C 1
ATOM 1682 O O . ALA A 1 218 ? 10.338 6.540 -0.727 1.00 87.94 218 ALA A O 1
ATOM 1683 N N . PHE A 1 219 ? 8.273 5.941 -1.381 1.00 89.06 219 PHE A N 1
ATOM 1684 C CA . PHE A 1 219 ? 8.625 5.867 -2.797 1.00 89.06 219 PHE A CA 1
ATOM 1685 C C . PHE A 1 219 ? 8.941 7.245 -3.390 1.00 89.06 219 PHE A C 1
ATOM 1687 O O . PHE A 1 219 ? 9.952 7.392 -4.074 1.00 89.06 219 PHE A O 1
ATOM 1694 N N . ASN A 1 220 ? 8.145 8.274 -3.080 1.00 86.31 220 ASN A N 1
ATOM 1695 C CA . ASN A 1 220 ? 8.407 9.643 -3.544 1.00 86.31 220 ASN A CA 1
ATOM 1696 C C . ASN A 1 220 ? 9.767 10.170 -3.047 1.00 86.31 220 ASN A C 1
ATOM 1698 O O . ASN A 1 220 ? 10.504 10.831 -3.779 1.00 86.31 220 ASN A O 1
ATOM 1702 N N . THR A 1 221 ? 10.156 9.812 -1.824 1.00 86.44 221 THR A N 1
ATOM 1703 C CA . THR A 1 221 ? 11.480 10.117 -1.269 1.00 86.44 221 THR A CA 1
ATOM 1704 C C . THR A 1 221 ? 12.586 9.378 -2.023 1.00 86.44 221 THR A C 1
ATOM 1706 O O . THR A 1 221 ? 13.626 9.967 -2.333 1.00 86.44 221 THR A O 1
ATOM 1709 N N . LEU A 1 222 ? 12.370 8.099 -2.348 1.00 85.50 222 LEU A N 1
ATOM 1710 C CA . LEU A 1 222 ? 13.306 7.293 -3.131 1.00 85.50 222 LEU A CA 1
ATOM 1711 C C . LEU A 1 222 ? 13.495 7.874 -4.541 1.00 85.50 222 LEU A C 1
ATOM 1713 O O . LEU A 1 222 ? 14.632 8.097 -4.954 1.00 85.50 222 LEU A O 1
ATOM 1717 N N . ILE A 1 223 ? 12.402 8.173 -5.250 1.00 82.38 223 ILE A N 1
ATOM 1718 C CA . ILE A 1 223 ? 12.441 8.691 -6.623 1.00 82.38 223 ILE A CA 1
ATOM 1719 C C . ILE A 1 223 ? 12.950 10.135 -6.693 1.00 82.38 223 ILE A C 1
ATOM 1721 O O . ILE A 1 223 ? 13.685 10.502 -7.612 1.00 82.38 223 ILE A O 1
ATOM 1725 N N . GLY A 1 224 ? 12.679 10.935 -5.658 1.00 80.69 224 GLY A N 1
ATOM 1726 C CA . GLY A 1 224 ? 13.180 12.298 -5.521 1.00 80.69 224 GLY A CA 1
ATOM 1727 C C . GLY A 1 224 ? 14.708 12.382 -5.498 1.00 80.69 224 GLY A C 1
ATOM 1728 O O . GLY A 1 224 ? 15.275 13.392 -5.923 1.00 80.69 224 GLY A O 1
ATOM 1729 N N . LYS A 1 225 ? 15.418 11.315 -5.100 1.00 79.25 225 LYS A N 1
ATOM 1730 C CA . LYS A 1 225 ? 16.885 11.251 -5.216 1.00 79.25 225 LYS A CA 1
ATOM 1731 C C . LYS A 1 225 ? 17.366 11.309 -6.674 1.00 79.25 225 LYS A C 1
ATOM 1733 O O . LYS A 1 225 ? 18.475 11.796 -6.903 1.00 79.25 225 LYS A O 1
ATOM 1738 N N . TYR A 1 226 ? 16.557 10.885 -7.652 1.00 78.06 226 TYR A N 1
ATOM 1739 C CA . TYR A 1 226 ? 16.930 10.884 -9.075 1.00 78.06 226 TYR A CA 1
ATOM 1740 C C . TYR A 1 226 ? 16.901 12.250 -9.733 1.00 78.06 226 TYR A C 1
ATOM 1742 O O . TYR A 1 226 ? 17.701 12.501 -10.639 1.00 78.06 226 TYR A O 1
ATOM 1750 N N . SER A 1 227 ? 16.079 13.169 -9.225 1.00 79.00 227 SER A N 1
ATOM 1751 C CA . SER A 1 227 ? 16.116 14.572 -9.656 1.00 79.00 227 SER A CA 1
ATOM 1752 C C . SER A 1 227 ? 17.535 15.151 -9.574 1.00 79.00 227 SER A C 1
ATOM 1754 O O . SER A 1 227 ? 17.976 15.889 -10.454 1.00 79.00 227 SER A O 1
ATOM 1756 N N . LYS A 1 228 ? 18.328 14.700 -8.590 1.00 81.75 228 LYS A N 1
ATOM 1757 C CA . LYS A 1 228 ? 19.722 15.120 -8.375 1.00 81.75 228 LYS A CA 1
ATOM 1758 C C . LYS A 1 228 ? 20.713 14.607 -9.421 1.00 81.75 228 LYS A C 1
ATOM 1760 O O . LYS A 1 228 ? 21.858 15.056 -9.417 1.00 81.75 228 LYS A O 1
ATOM 1765 N N . ILE A 1 229 ? 20.325 13.646 -10.259 1.00 86.19 229 ILE A N 1
ATOM 1766 C CA . ILE A 1 229 ? 21.126 13.169 -11.399 1.00 86.19 229 ILE A CA 1
ATOM 1767 C C . ILE A 1 229 ? 20.532 13.584 -12.748 1.00 86.19 229 ILE A C 1
ATOM 1769 O O . ILE A 1 229 ? 21.049 13.178 -13.788 1.00 86.19 229 ILE A O 1
ATOM 1773 N N . GLY A 1 230 ? 19.495 14.427 -12.733 1.00 84.50 230 GLY A N 1
ATOM 1774 C CA . GLY A 1 230 ? 18.864 14.972 -13.929 1.00 84.50 230 GLY A CA 1
ATOM 1775 C C . GLY A 1 230 ? 17.767 14.092 -14.523 1.00 84.50 230 GLY A C 1
ATOM 1776 O O . GLY A 1 230 ? 17.472 14.268 -15.701 1.00 84.50 230 GLY A O 1
ATOM 1777 N N . LEU A 1 231 ? 17.195 13.154 -13.760 1.00 86.31 231 LEU A N 1
ATOM 1778 C CA . LEU A 1 231 ? 15.967 12.443 -14.143 1.00 86.31 231 LEU A CA 1
ATOM 1779 C C . LEU A 1 231 ? 14.738 13.204 -13.630 1.00 86.31 231 LEU A C 1
ATOM 1781 O O . LEU A 1 231 ? 14.796 13.802 -12.559 1.00 86.31 231 LEU A O 1
ATOM 1785 N N . ASN A 1 232 ? 13.635 13.191 -14.373 1.00 81.31 232 ASN A N 1
ATOM 1786 C CA . ASN A 1 232 ? 12.434 13.975 -14.043 1.00 81.31 232 ASN A CA 1
ATOM 1787 C C . ASN A 1 232 ? 11.491 13.298 -13.027 1.00 81.31 232 ASN A C 1
ATOM 1789 O O . ASN A 1 232 ? 10.572 13.947 -12.542 1.00 81.31 232 ASN A O 1
ATOM 1793 N N . GLY A 1 233 ? 11.751 12.040 -12.653 1.00 76.19 233 GLY A N 1
ATOM 1794 C CA . GLY A 1 233 ? 10.912 11.285 -11.716 1.00 76.19 233 GLY A CA 1
ATOM 1795 C C . GLY A 1 233 ? 9.824 10.448 -12.390 1.00 76.19 233 GLY A C 1
ATOM 1796 O O . GLY A 1 233 ? 9.043 9.814 -11.692 1.00 76.19 233 GLY A O 1
ATOM 1797 N N . GLU A 1 234 ? 9.801 10.393 -13.721 1.00 82.50 234 GLU A N 1
ATOM 1798 C CA . GLU A 1 234 ? 8.924 9.501 -14.470 1.00 82.50 234 GLU A CA 1
ATOM 1799 C C . GLU A 1 234 ? 9.598 8.138 -14.695 1.00 82.50 234 GLU A C 1
ATOM 1801 O O . GLU A 1 234 ? 10.760 8.050 -15.108 1.00 82.50 234 GLU A O 1
ATOM 1806 N N . ILE A 1 235 ? 8.859 7.062 -14.433 1.00 88.56 235 ILE A N 1
ATOM 1807 C CA . ILE A 1 235 ? 9.232 5.688 -14.758 1.00 88.56 235 ILE A CA 1
ATOM 1808 C C . ILE A 1 235 ? 8.192 5.131 -15.720 1.00 88.56 235 ILE A C 1
ATOM 1810 O O . ILE A 1 235 ? 7.003 5.044 -15.406 1.00 88.56 235 ILE A O 1
ATOM 1814 N N . VAL A 1 236 ? 8.667 4.668 -16.872 1.00 92.50 236 VAL A N 1
ATOM 1815 C CA . VAL A 1 236 ? 7.854 3.921 -17.828 1.00 92.50 236 VAL A CA 1
ATOM 1816 C C . VAL A 1 236 ? 8.390 2.502 -17.922 1.00 92.50 236 VAL A C 1
ATOM 1818 O O . VAL A 1 236 ? 9.557 2.297 -18.256 1.00 92.50 236 VAL A O 1
ATOM 1821 N N . LEU A 1 237 ? 7.552 1.511 -17.635 1.00 95.25 237 LEU A N 1
ATOM 1822 C CA . LEU A 1 237 ? 7.862 0.104 -17.857 1.00 95.25 237 LEU A CA 1
ATOM 1823 C C . LEU A 1 237 ? 7.259 -0.328 -19.192 1.00 95.25 237 LEU A C 1
ATOM 1825 O O . LEU A 1 237 ? 6.047 -0.272 -19.394 1.00 95.25 237 LEU A O 1
ATOM 1829 N N . TYR A 1 238 ? 8.118 -0.765 -20.100 1.00 94.75 238 TYR A N 1
ATOM 1830 C CA . TYR A 1 238 ? 7.739 -1.317 -21.389 1.00 94.75 238 TYR A CA 1
ATOM 1831 C C . TYR A 1 238 ? 7.881 -2.834 -21.380 1.00 94.75 238 TYR A C 1
ATOM 1833 O O . TYR A 1 238 ? 8.863 -3.394 -20.883 1.00 94.75 238 TYR A O 1
ATOM 1841 N N . ARG A 1 239 ? 6.892 -3.487 -21.981 1.00 94.44 239 ARG A N 1
ATOM 1842 C CA . ARG A 1 239 ? 6.800 -4.930 -22.178 1.00 94.44 239 ARG A CA 1
ATOM 1843 C C . ARG A 1 239 ? 6.706 -5.213 -23.665 1.00 94.44 239 ARG A C 1
ATOM 1845 O O . ARG A 1 239 ? 5.932 -4.555 -24.358 1.00 94.44 239 ARG A O 1
ATOM 1852 N N . GLN A 1 240 ? 7.500 -6.165 -24.153 1.00 92.94 240 GLN A N 1
ATOM 1853 C CA . GLN A 1 240 ? 7.457 -6.674 -25.532 1.00 92.94 240 GLN A CA 1
ATOM 1854 C C . GLN A 1 240 ? 7.310 -5.556 -26.585 1.00 92.94 240 GLN A C 1
ATOM 1856 O O . GLN A 1 240 ? 6.568 -5.659 -27.568 1.00 92.94 240 GLN A O 1
ATOM 1861 N N . THR A 1 241 ? 8.004 -4.443 -26.361 1.00 91.56 241 THR A N 1
ATOM 1862 C CA . THR A 1 241 ? 7.911 -3.252 -27.203 1.00 91.56 241 THR A CA 1
ATOM 1863 C C . THR A 1 241 ? 8.868 -3.399 -28.372 1.00 91.56 241 THR A C 1
ATOM 1865 O O . THR A 1 241 ? 10.007 -3.823 -28.190 1.00 91.56 241 THR A O 1
ATOM 1868 N N . ASP A 1 242 ? 8.395 -3.103 -29.584 1.00 91.50 242 ASP A N 1
ATOM 1869 C CA . ASP A 1 242 ? 9.227 -3.199 -30.785 1.00 91.50 242 ASP A CA 1
ATOM 1870 C C . ASP A 1 242 ? 10.174 -2.001 -30.869 1.00 91.50 242 ASP A C 1
ATOM 1872 O O . ASP A 1 242 ? 9.732 -0.852 -30.896 1.00 91.50 242 ASP A O 1
ATOM 1876 N N . VAL A 1 243 ? 11.475 -2.273 -30.909 1.00 90.62 243 VAL A N 1
ATOM 1877 C CA . VAL A 1 243 ? 12.507 -1.274 -31.168 1.00 90.62 243 VAL A CA 1
ATOM 1878 C C . VAL A 1 243 ? 13.374 -1.788 -32.309 1.00 90.62 243 VAL A C 1
ATOM 1880 O O . VAL A 1 243 ? 14.241 -2.639 -32.119 1.00 90.62 243 VAL A O 1
ATOM 1883 N N . GLY A 1 244 ? 13.125 -1.276 -33.515 1.00 89.06 244 GLY A N 1
ATOM 1884 C CA . GLY A 1 244 ? 13.903 -1.637 -34.702 1.00 89.06 244 GLY A CA 1
ATOM 1885 C C . GLY A 1 244 ? 13.743 -3.102 -35.123 1.00 89.06 244 GLY A C 1
ATOM 1886 O O . GLY A 1 244 ? 14.714 -3.710 -35.566 1.00 89.06 244 GLY A O 1
ATOM 1887 N N . GLY A 1 245 ? 12.548 -3.680 -34.960 1.00 92.12 245 GLY A N 1
ATOM 1888 C CA . GLY A 1 245 ? 12.231 -5.062 -35.328 1.00 92.12 245 GLY A CA 1
ATOM 1889 C C . GLY A 1 245 ? 12.597 -6.102 -34.269 1.00 92.12 245 GLY A C 1
ATOM 1890 O O . GLY A 1 245 ? 12.440 -7.298 -34.507 1.00 92.12 245 GLY A O 1
ATOM 1891 N N . THR A 1 246 ? 13.092 -5.675 -33.103 1.00 93.88 246 THR A N 1
ATOM 1892 C CA . THR A 1 246 ? 13.358 -6.553 -31.957 1.00 93.88 246 THR A CA 1
ATOM 1893 C C . THR A 1 246 ? 12.483 -6.151 -30.778 1.00 93.88 246 THR A C 1
ATOM 1895 O O . THR A 1 246 ? 12.307 -4.968 -30.490 1.00 93.88 246 THR A O 1
ATOM 1898 N N . LYS A 1 247 ? 11.920 -7.147 -30.094 1.00 93.88 247 LYS A N 1
ATOM 1899 C CA . LYS A 1 247 ? 11.031 -6.958 -28.947 1.00 93.88 247 LYS A CA 1
ATOM 1900 C C . LYS A 1 247 ? 11.844 -6.878 -27.661 1.00 93.88 247 LYS A C 1
ATOM 1902 O O . LYS A 1 247 ? 12.611 -7.791 -27.363 1.00 93.88 247 LYS A O 1
ATOM 1907 N N . TYR A 1 248 ? 11.651 -5.805 -26.900 1.00 94.56 248 TYR A N 1
ATOM 1908 C CA . TYR A 1 248 ? 12.347 -5.576 -25.640 1.00 94.56 248 TYR A CA 1
ATOM 1909 C C . TYR A 1 248 ? 11.389 -5.324 -24.482 1.00 94.56 248 TYR A C 1
ATOM 1911 O O . TYR A 1 248 ? 10.324 -4.723 -24.627 1.00 94.56 248 TYR A O 1
ATOM 1919 N N . ASP A 1 249 ? 11.861 -5.740 -23.317 1.00 96.00 249 ASP A N 1
ATOM 1920 C CA . ASP A 1 249 ? 11.364 -5.381 -22.002 1.00 96.00 249 ASP A CA 1
ATOM 1921 C C . ASP A 1 249 ? 12.349 -4.362 -21.408 1.00 96.00 249 ASP A C 1
ATOM 1923 O O . ASP A 1 249 ? 13.557 -4.621 -21.370 1.00 96.00 249 ASP A O 1
ATOM 1927 N N . PHE A 1 250 ? 11.884 -3.185 -20.985 1.00 96.19 250 PHE A N 1
ATOM 1928 C CA . PHE A 1 250 ? 12.776 -2.151 -20.451 1.00 96.19 250 PHE A CA 1
ATOM 1929 C C . PHE A 1 250 ? 12.072 -1.140 -19.550 1.00 96.19 250 PHE A C 1
ATOM 1931 O O . PHE A 1 250 ? 10.895 -0.843 -19.723 1.00 96.19 250 PHE A O 1
ATOM 1938 N N . ALA A 1 251 ? 12.831 -0.560 -18.624 1.00 95.12 251 ALA A N 1
ATOM 1939 C CA . ALA A 1 251 ? 12.456 0.675 -17.954 1.00 95.12 251 ALA A CA 1
ATOM 1940 C C . ALA A 1 251 ? 13.050 1.868 -18.712 1.00 95.12 251 ALA A C 1
ATOM 1942 O O . ALA A 1 251 ? 14.255 1.904 -18.981 1.00 95.12 251 ALA A O 1
ATOM 1943 N N . LEU A 1 252 ? 12.207 2.844 -19.033 1.00 94.00 252 LEU A N 1
ATOM 1944 C CA . LEU A 1 252 ? 12.606 4.159 -19.512 1.00 94.00 252 LEU A CA 1
ATOM 1945 C C . LEU A 1 252 ? 12.449 5.151 -18.361 1.00 94.00 252 LEU A C 1
ATOM 1947 O O . LEU A 1 252 ? 11.369 5.276 -17.789 1.00 94.00 252 LEU A O 1
ATOM 1951 N N . LEU A 1 253 ? 13.541 5.837 -18.034 1.00 91.75 253 LEU A N 1
ATOM 1952 C CA . LEU A 1 253 ? 13.567 6.926 -17.063 1.00 91.75 253 LEU A CA 1
ATOM 1953 C C . LEU A 1 253 ? 13.944 8.211 -17.781 1.00 91.75 253 LEU A C 1
ATOM 1955 O O . LEU A 1 253 ? 15.068 8.318 -18.282 1.00 91.75 253 LEU A O 1
ATOM 1959 N N . ASP A 1 254 ? 13.016 9.158 -17.851 1.00 88.31 254 ASP A N 1
ATOM 1960 C CA . ASP A 1 254 ? 13.201 10.364 -18.650 1.00 88.31 254 ASP A CA 1
ATOM 1961 C C . ASP A 1 254 ? 14.073 11.422 -17.944 1.00 88.31 254 ASP A C 1
ATOM 1963 O O . ASP A 1 254 ? 14.294 11.399 -16.729 1.00 88.31 254 ASP A O 1
ATOM 1967 N N . GLY A 1 255 ? 14.653 12.325 -18.734 1.00 88.88 255 GLY A N 1
ATOM 1968 C CA . GLY A 1 255 ? 15.554 13.381 -18.283 1.00 88.88 255 GLY A CA 1
ATOM 1969 C C . GLY A 1 255 ? 16.863 13.429 -19.068 1.00 88.88 255 GLY A C 1
ATOM 1970 O O . GLY A 1 255 ? 16.897 13.229 -20.276 1.00 88.88 255 GLY A O 1
ATOM 1971 N N . THR A 1 256 ? 17.965 13.742 -18.384 1.00 92.31 256 THR A N 1
ATOM 1972 C CA . THR A 1 256 ? 19.274 14.062 -18.995 1.00 92.31 256 THR A CA 1
ATOM 1973 C C . THR A 1 256 ? 20.435 13.223 -18.451 1.00 92.31 256 THR A C 1
ATOM 1975 O O . THR A 1 256 ? 21.614 13.504 -18.716 1.00 92.31 256 THR A O 1
ATOM 1978 N N . ALA A 1 257 ? 20.121 12.188 -17.669 1.00 93.25 257 ALA A N 1
ATOM 1979 C CA . ALA A 1 257 ? 21.111 11.397 -16.945 1.00 93.25 257 ALA A CA 1
ATOM 1980 C C . ALA A 1 257 ? 21.874 10.396 -17.828 1.00 93.25 257 ALA A C 1
ATOM 1982 O O . ALA A 1 257 ? 22.926 9.909 -17.401 1.00 93.25 257 ALA A O 1
ATOM 1983 N N . SER A 1 258 ? 21.384 10.094 -19.036 1.00 95.88 258 SER A N 1
ATOM 1984 C CA . SER A 1 258 ? 22.072 9.180 -19.955 1.00 95.88 258 SER A CA 1
ATOM 1985 C C . SER A 1 258 ? 23.297 9.808 -20.624 1.00 95.88 258 SER A C 1
ATOM 1987 O O . SER A 1 258 ? 23.468 11.031 -20.642 1.00 95.88 258 SER A O 1
ATOM 1989 N N . ALA A 1 259 ? 24.145 8.970 -21.220 1.00 95.25 259 ALA A N 1
ATOM 1990 C CA . ALA A 1 259 ? 25.333 9.364 -21.969 1.00 95.25 259 ALA A CA 1
ATOM 1991 C C . ALA A 1 259 ? 25.007 10.316 -23.132 1.00 95.25 259 ALA A C 1
ATOM 1993 O O . ALA A 1 259 ? 25.796 11.210 -23.425 1.00 95.25 259 ALA A O 1
ATOM 1994 N N . SER A 1 260 ? 23.824 10.184 -23.740 1.00 94.19 260 SER A N 1
ATOM 1995 C CA . SER A 1 260 ? 23.341 11.090 -24.793 1.00 94.19 260 SER A CA 1
ATOM 1996 C C . SER A 1 260 ? 22.642 12.354 -24.277 1.00 94.19 260 SER A C 1
ATOM 1998 O O . SER A 1 260 ? 22.198 13.176 -25.077 1.00 94.19 260 SER A O 1
ATOM 2000 N N . GLY A 1 261 ? 22.523 12.530 -22.956 1.00 92.69 261 GLY A N 1
ATOM 2001 C CA . GLY A 1 261 ? 21.795 13.652 -22.360 1.00 92.69 261 GLY A CA 1
ATOM 2002 C C . GLY A 1 261 ? 20.273 13.540 -22.488 1.00 92.69 261 GLY A C 1
ATOM 2003 O O . GLY A 1 261 ? 19.596 14.560 -22.440 1.00 92.69 261 GLY A O 1
ATOM 2004 N N . ARG A 1 262 ? 19.752 12.318 -22.655 1.00 90.56 262 ARG A N 1
ATOM 2005 C CA . ARG A 1 262 ? 18.319 11.978 -22.747 1.00 90.56 262 ARG A CA 1
ATOM 2006 C C . ARG A 1 262 ? 17.917 10.941 -21.683 1.00 90.56 262 ARG A C 1
ATOM 2008 O O . ARG A 1 262 ? 18.677 10.715 -20.732 1.00 90.56 262 ARG A O 1
ATOM 2015 N N . ALA A 1 263 ? 16.788 10.264 -21.885 1.00 91.81 263 ALA A N 1
ATOM 2016 C CA . ALA A 1 263 ? 16.320 9.158 -21.060 1.00 91.81 263 ALA A CA 1
ATOM 2017 C C . ALA A 1 263 ? 17.350 8.023 -20.901 1.00 91.81 263 ALA A C 1
ATOM 2019 O O . ALA A 1 263 ? 18.069 7.661 -21.840 1.00 91.81 263 ALA A O 1
ATOM 2020 N N . VAL A 1 264 ? 17.389 7.436 -19.705 1.00 94.81 264 VAL A N 1
ATOM 2021 C CA . VAL A 1 264 ? 18.092 6.176 -19.437 1.00 94.81 264 VAL A CA 1
ATOM 2022 C C . VAL A 1 264 ? 17.159 5.026 -19.804 1.00 94.81 264 VAL A C 1
ATOM 2024 O O . VAL A 1 264 ? 16.010 5.005 -19.371 1.00 94.81 264 VAL A O 1
ATOM 2027 N N . ILE A 1 265 ? 17.650 4.068 -20.597 1.00 96.12 265 ILE A N 1
ATOM 2028 C CA . ILE A 1 265 ? 16.870 2.891 -21.014 1.00 96.12 265 ILE A CA 1
ATOM 2029 C C . ILE A 1 265 ? 17.563 1.631 -20.510 1.00 96.12 265 ILE A C 1
ATOM 2031 O O . ILE A 1 265 ? 18.554 1.171 -21.087 1.00 96.12 265 ILE A O 1
ATOM 2035 N N . GLN A 1 266 ? 17.030 1.092 -19.419 1.00 96.38 266 GLN A N 1
ATOM 2036 C CA . GLN A 1 266 ? 17.521 -0.098 -18.737 1.00 96.38 266 GLN A CA 1
ATOM 2037 C C . GLN A 1 266 ? 16.732 -1.317 -19.218 1.00 96.38 266 GLN A C 1
ATOM 2039 O O . GLN A 1 266 ? 15.539 -1.421 -18.946 1.00 96.38 266 GLN A O 1
ATOM 2044 N N . LEU A 1 267 ? 17.390 -2.254 -19.905 1.00 97.69 267 LEU A N 1
ATOM 2045 C CA . LEU A 1 267 ? 16.769 -3.518 -20.300 1.00 97.69 267 LEU A CA 1
ATOM 2046 C C . LEU A 1 267 ? 16.430 -4.340 -19.061 1.00 97.69 267 LEU A C 1
ATOM 2048 O O . LEU A 1 267 ? 17.242 -4.443 -18.129 1.00 97.69 267 LEU A O 1
ATOM 2052 N N . LEU A 1 268 ? 15.249 -4.945 -19.088 1.00 97.38 268 LEU A N 1
ATOM 2053 C CA . LEU A 1 268 ? 14.719 -5.767 -18.016 1.00 97.38 268 LEU A CA 1
ATOM 2054 C C . LEU A 1 268 ? 14.339 -7.162 -18.524 1.00 97.38 268 LEU A C 1
ATOM 2056 O O . LEU A 1 268 ? 14.103 -7.380 -19.708 1.00 97.38 268 LEU A O 1
ATOM 2060 N N . THR A 1 269 ? 14.266 -8.117 -17.605 1.00 96.06 269 THR A N 1
ATOM 2061 C CA . THR A 1 269 ? 13.464 -9.335 -17.750 1.00 96.06 269 THR A CA 1
ATOM 2062 C C . THR A 1 269 ? 12.529 -9.421 -16.565 1.00 96.06 269 THR A C 1
ATOM 2064 O O . THR A 1 269 ? 12.904 -9.071 -15.447 1.00 96.06 269 THR A O 1
ATOM 2067 N N . TYR A 1 270 ? 11.329 -9.918 -16.817 1.00 95.94 270 TYR A N 1
ATOM 2068 C CA . TYR A 1 270 ? 10.311 -10.109 -15.804 1.00 95.94 270 TYR A CA 1
ATOM 2069 C C . TYR A 1 270 ? 10.095 -11.602 -15.560 1.00 95.94 270 TYR A C 1
ATOM 2071 O O . TYR A 1 270 ? 10.030 -12.388 -16.504 1.00 95.94 270 TYR A O 1
ATOM 2079 N N . GLU A 1 271 ? 10.007 -11.989 -14.294 1.00 95.38 271 GLU A N 1
ATOM 2080 C CA . GLU A 1 271 ? 9.773 -13.363 -13.856 1.00 95.38 271 GLU A CA 1
ATOM 2081 C C . GLU A 1 271 ? 8.559 -13.407 -12.922 1.00 95.38 271 GLU A C 1
ATOM 2083 O O . GLU A 1 271 ? 8.502 -12.659 -11.944 1.00 95.38 271 GLU A O 1
ATOM 2088 N N . ASP A 1 272 ? 7.613 -14.301 -13.219 1.00 95.75 272 ASP A N 1
ATOM 2089 C CA . ASP A 1 272 ? 6.501 -14.630 -12.326 1.00 95.75 272 ASP A CA 1
ATOM 2090 C C . ASP A 1 272 ? 6.968 -15.635 -11.267 1.00 95.75 272 ASP A C 1
ATOM 2092 O O . ASP A 1 272 ? 7.441 -16.727 -11.597 1.00 95.75 272 ASP A O 1
ATOM 2096 N N . LYS A 1 273 ? 6.838 -15.277 -9.989 1.00 94.38 273 LYS A N 1
ATOM 2097 C CA . LYS A 1 273 ? 7.096 -16.174 -8.854 1.00 94.38 273 LYS A CA 1
ATOM 2098 C C . LYS A 1 273 ? 5.822 -16.801 -8.283 1.00 94.38 273 LYS A C 1
ATOM 2100 O O . LYS A 1 273 ? 5.884 -17.483 -7.265 1.00 94.38 273 LYS A O 1
ATOM 2105 N N . GLY A 1 274 ? 4.681 -16.598 -8.934 1.00 91.25 274 GLY A N 1
ATOM 2106 C CA . GLY A 1 274 ? 3.367 -17.077 -8.519 1.00 91.25 274 GLY A CA 1
ATOM 2107 C C . GLY A 1 274 ? 2.639 -16.087 -7.613 1.00 91.25 274 GLY A C 1
ATOM 2108 O O . GLY A 1 274 ? 1.457 -15.849 -7.824 1.00 91.25 274 GLY A O 1
ATOM 2109 N N . ASP A 1 275 ? 3.336 -15.479 -6.649 1.00 88.62 275 ASP A N 1
ATOM 2110 C CA . ASP A 1 275 ? 2.795 -14.464 -5.729 1.00 88.62 275 ASP A CA 1
ATOM 2111 C C . ASP A 1 275 ? 3.342 -13.049 -5.981 1.00 88.62 275 ASP A C 1
ATOM 2113 O O . ASP A 1 275 ? 2.839 -12.070 -5.424 1.00 88.62 275 ASP A O 1
ATOM 2117 N N . ARG A 1 276 ? 4.409 -12.945 -6.780 1.00 95.00 276 ARG A N 1
ATOM 2118 C CA . ARG A 1 276 ? 5.213 -11.736 -6.959 1.00 95.00 276 ARG A CA 1
ATOM 2119 C C . ARG A 1 276 ? 5.793 -11.645 -8.360 1.00 95.00 276 ARG A C 1
ATOM 2121 O O . ARG A 1 276 ? 6.065 -12.654 -9.010 1.00 95.00 276 ARG A O 1
ATOM 2128 N N . LEU A 1 277 ? 6.069 -10.413 -8.771 1.00 97.56 277 LEU A N 1
ATOM 2129 C CA . LEU A 1 277 ? 6.828 -10.081 -9.969 1.00 97.56 277 LEU A CA 1
ATOM 2130 C C . LEU A 1 277 ? 8.277 -9.758 -9.595 1.00 97.56 277 LEU A C 1
ATOM 2132 O O . LEU A 1 277 ? 8.524 -8.851 -8.800 1.00 97.56 277 LEU A O 1
ATOM 2136 N N . VAL A 1 278 ? 9.241 -10.443 -10.203 1.00 97.94 278 VAL A N 1
ATOM 2137 C CA . VAL A 1 278 ? 10.667 -10.105 -10.077 1.00 97.94 278 VAL A CA 1
ATOM 2138 C C . VAL A 1 278 ? 11.144 -9.451 -11.367 1.00 97.94 278 VAL A C 1
ATOM 2140 O O . VAL A 1 278 ? 10.975 -10.012 -12.449 1.00 97.94 278 VAL A O 1
ATOM 2143 N N . MET A 1 279 ? 11.771 -8.279 -11.256 1.00 97.69 279 MET A N 1
ATOM 2144 C CA . MET A 1 279 ? 12.410 -7.590 -12.380 1.00 97.69 279 MET A CA 1
ATOM 2145 C C . MET A 1 279 ? 13.926 -7.786 -12.295 1.00 97.69 279 MET A C 1
ATOM 2147 O O . MET A 1 279 ? 14.520 -7.624 -11.234 1.00 97.69 279 MET A O 1
ATOM 2151 N N . LYS A 1 280 ? 14.574 -8.130 -13.407 1.00 97.25 280 LYS A N 1
ATOM 2152 C CA . LYS A 1 280 ? 16.025 -8.358 -13.489 1.00 97.25 280 LYS A CA 1
ATOM 2153 C C . LYS A 1 280 ? 16.647 -7.417 -14.505 1.00 97.25 280 LYS A C 1
ATOM 2155 O O . LYS A 1 280 ? 16.109 -7.273 -15.595 1.00 97.25 280 LYS A O 1
ATOM 2160 N N . LYS A 1 281 ? 17.790 -6.813 -14.178 1.00 95.06 281 LYS A N 1
ATOM 2161 C CA . LYS A 1 281 ? 18.545 -5.943 -15.095 1.00 95.06 281 LYS A CA 1
ATOM 2162 C C . LYS A 1 281 ? 19.385 -6.751 -16.089 1.00 95.06 281 LYS A C 1
ATOM 2164 O O . LYS A 1 281 ? 20.142 -7.621 -15.674 1.00 95.06 281 LYS A O 1
ATOM 2169 N N . ASN A 1 282 ? 19.319 -6.389 -17.373 1.00 92.31 282 ASN A N 1
ATOM 2170 C CA . ASN A 1 282 ? 20.051 -7.045 -18.472 1.00 92.31 282 ASN A CA 1
ATOM 2171 C C . ASN A 1 282 ? 21.010 -6.108 -19.232 1.00 92.31 282 ASN A C 1
ATOM 2173 O O . ASN A 1 282 ? 21.399 -6.391 -20.362 1.00 92.31 282 ASN A O 1
ATOM 2177 N N . GLY A 1 283 ? 21.385 -4.975 -18.632 1.00 94.19 283 GLY A N 1
ATOM 2178 C CA . GLY A 1 283 ? 22.193 -3.932 -19.282 1.00 94.19 283 GLY A CA 1
ATOM 2179 C C . GLY A 1 283 ? 21.349 -2.833 -19.934 1.00 94.19 283 GLY A C 1
ATOM 2180 O O . GLY A 1 283 ? 20.150 -2.745 -19.698 1.00 94.19 283 GLY A O 1
ATOM 2181 N N . TYR A 1 284 ? 21.968 -1.951 -20.712 1.00 96.94 284 TYR A N 1
ATOM 2182 C CA . TYR A 1 284 ? 21.268 -0.842 -21.374 1.00 96.94 284 TYR A CA 1
ATOM 2183 C C . TYR A 1 284 ? 20.894 -1.205 -22.809 1.00 96.94 284 TYR A C 1
ATOM 2185 O O . TYR A 1 284 ? 21.574 -2.020 -23.429 1.00 96.94 284 TYR A O 1
ATOM 2193 N N . LEU A 1 285 ? 19.861 -0.557 -23.359 1.00 95.81 285 LEU A N 1
ATOM 2194 C CA . LEU A 1 285 ? 19.458 -0.768 -24.758 1.00 95.81 285 LEU A CA 1
ATOM 2195 C C . LEU A 1 285 ? 20.625 -0.516 -25.731 1.00 95.81 285 LEU A C 1
ATOM 2197 O O . LEU A 1 285 ? 20.793 -1.223 -26.718 1.00 95.81 285 LEU A O 1
ATOM 2201 N N . ASN A 1 286 ? 21.429 0.508 -25.449 1.00 94.50 286 ASN A N 1
ATOM 2202 C CA . ASN A 1 286 ? 22.666 0.833 -26.151 1.00 94.50 286 ASN A CA 1
ATOM 2203 C C . ASN A 1 286 ? 23.517 1.788 -25.291 1.00 94.50 286 ASN A C 1
ATOM 2205 O O . ASN A 1 286 ? 23.087 2.242 -24.227 1.00 94.50 286 ASN A O 1
ATOM 2209 N N . LEU A 1 287 ? 24.719 2.131 -25.767 1.00 94.62 287 LEU A N 1
ATOM 2210 C CA . LEU A 1 287 ? 25.636 3.036 -25.061 1.00 94.62 287 LEU A CA 1
ATOM 2211 C C . LEU A 1 287 ? 25.050 4.438 -24.835 1.00 94.62 287 LEU A C 1
ATOM 2213 O O . LEU A 1 287 ? 25.261 5.014 -23.771 1.00 94.62 287 LEU A O 1
ATOM 2217 N N . ASN A 1 288 ? 24.266 4.971 -25.777 1.00 95.44 288 ASN A N 1
ATOM 2218 C CA . ASN A 1 288 ? 23.652 6.299 -25.652 1.00 95.44 288 ASN A CA 1
ATOM 2219 C C . ASN A 1 288 ? 22.579 6.357 -24.556 1.00 95.44 288 ASN A C 1
ATOM 2221 O O . ASN A 1 288 ? 22.340 7.430 -23.998 1.00 95.44 288 ASN A O 1
ATOM 2225 N N . SER A 1 289 ? 21.963 5.215 -24.245 1.00 95.62 289 SER A N 1
ATOM 2226 C CA . SER A 1 289 ? 20.966 5.046 -23.186 1.00 95.62 289 SER A CA 1
ATOM 2227 C C . SER A 1 289 ? 21.565 4.710 -21.818 1.00 95.62 289 SER A C 1
ATOM 2229 O O . SER A 1 289 ? 20.823 4.667 -20.838 1.00 95.62 289 SER A O 1
ATOM 2231 N N . SER A 1 290 ? 22.875 4.456 -21.731 1.00 96.44 290 SER A N 1
ATOM 2232 C CA . SER A 1 290 ? 23.543 4.169 -20.456 1.00 96.44 290 SER A CA 1
ATOM 2233 C C . SER A 1 290 ? 23.608 5.404 -19.567 1.00 96.44 290 SER A C 1
ATOM 2235 O O . SER A 1 290 ? 23.712 6.520 -20.071 1.00 96.44 290 SER A O 1
ATOM 2237 N N . VAL A 1 291 ? 23.542 5.235 -18.246 1.00 95.25 291 VAL A N 1
ATOM 2238 C CA . VAL A 1 291 ? 23.702 6.362 -17.317 1.00 95.25 291 VAL A CA 1
ATOM 2239 C C . VAL A 1 291 ? 25.136 6.908 -17.376 1.00 95.25 291 VAL A C 1
ATOM 2241 O O . VAL A 1 291 ? 26.095 6.153 -17.542 1.00 95.25 291 VAL A O 1
ATOM 2244 N N . LYS A 1 292 ? 25.309 8.226 -17.226 1.00 95.19 292 LYS A N 1
ATOM 2245 C CA . LYS A 1 292 ? 26.644 8.840 -17.152 1.00 95.19 292 LYS A CA 1
ATOM 2246 C C . LYS A 1 292 ? 27.461 8.242 -15.991 1.00 95.19 292 LYS A C 1
ATOM 2248 O O . LYS A 1 292 ? 26.907 8.066 -14.901 1.00 95.19 292 LYS A O 1
ATOM 2253 N N . PRO A 1 293 ? 28.783 8.020 -16.152 1.00 93.69 293 PRO A N 1
ATOM 2254 C CA . PRO A 1 293 ? 29.611 7.388 -15.119 1.00 93.69 293 PRO A CA 1
ATOM 2255 C C . PRO A 1 293 ? 29.548 8.063 -13.741 1.00 93.69 293 PRO A C 1
ATOM 2257 O O . PRO A 1 293 ? 29.480 7.386 -12.719 1.00 93.69 293 PRO A O 1
ATOM 2260 N N . ASN A 1 294 ? 29.494 9.398 -13.695 1.00 92.06 294 ASN A N 1
ATOM 2261 C CA . ASN A 1 294 ? 29.394 10.172 -12.450 1.00 92.06 294 ASN A CA 1
ATOM 2262 C C . ASN A 1 294 ? 28.046 10.014 -11.716 1.00 92.06 294 ASN A C 1
ATOM 2264 O O . ASN A 1 294 ? 27.951 10.344 -10.535 1.00 92.06 294 ASN A O 1
ATOM 2268 N N . ASN A 1 295 ? 27.020 9.498 -12.394 1.00 91.62 295 ASN A N 1
ATOM 2269 C CA . ASN A 1 295 ? 25.684 9.265 -11.850 1.00 91.62 295 ASN A CA 1
ATOM 2270 C C . ASN A 1 295 ? 25.427 7.784 -11.510 1.00 91.62 295 ASN A C 1
ATOM 2272 O O . ASN A 1 295 ? 24.423 7.485 -10.864 1.00 91.62 295 ASN A O 1
ATOM 2276 N N . GLN A 1 296 ? 26.326 6.866 -11.893 1.00 91.19 296 GLN A N 1
ATOM 2277 C CA . GLN A 1 296 ? 26.117 5.416 -11.789 1.00 91.19 296 GLN A CA 1
ATOM 2278 C C . GLN A 1 296 ? 25.809 4.949 -10.360 1.00 91.19 296 GLN A C 1
ATOM 2280 O O . GLN A 1 296 ? 24.888 4.163 -10.169 1.00 91.19 296 GLN A O 1
ATOM 2285 N N . ALA A 1 297 ? 26.535 5.442 -9.350 1.00 90.12 297 ALA A N 1
ATOM 2286 C CA . ALA A 1 297 ? 26.320 5.029 -7.960 1.00 90.12 297 ALA A CA 1
ATOM 2287 C C . ALA A 1 297 ? 24.909 5.388 -7.458 1.00 90.12 297 ALA A C 1
ATOM 2289 O O . ALA A 1 297 ? 24.220 4.545 -6.894 1.00 90.12 297 ALA A O 1
ATOM 2290 N N . LYS A 1 298 ? 24.446 6.612 -7.742 1.00 88.00 298 LYS A N 1
ATOM 2291 C CA . LYS A 1 298 ? 23.097 7.077 -7.376 1.00 88.00 298 LYS A CA 1
ATOM 2292 C C . LYS A 1 298 ? 22.007 6.361 -8.173 1.00 88.00 298 LYS A C 1
ATOM 2294 O O . LYS A 1 298 ? 20.936 6.095 -7.645 1.00 88.00 298 LYS A O 1
ATOM 2299 N N . PHE A 1 299 ? 22.273 6.050 -9.442 1.00 89.75 299 PHE A N 1
ATOM 2300 C CA . PHE A 1 299 ? 21.348 5.273 -10.264 1.00 89.75 299 PHE A CA 1
ATOM 2301 C C . PHE A 1 299 ? 21.234 3.821 -9.781 1.00 89.75 299 PHE A C 1
ATOM 2303 O O . PHE A 1 299 ? 20.146 3.256 -9.803 1.00 89.75 299 PHE A O 1
ATOM 2310 N N . ASN A 1 300 ? 22.321 3.230 -9.276 1.00 89.62 300 ASN A N 1
ATOM 2311 C CA . ASN A 1 300 ? 22.285 1.882 -8.712 1.00 89.62 300 ASN A CA 1
ATOM 2312 C C . ASN A 1 300 ? 21.399 1.791 -7.461 1.00 89.62 300 ASN A C 1
ATOM 2314 O O . ASN A 1 300 ? 20.707 0.792 -7.329 1.00 89.62 300 ASN A O 1
ATOM 2318 N N . GLU A 1 301 ? 21.322 2.828 -6.611 1.00 87.25 301 GLU A N 1
ATOM 2319 C CA . GLU A 1 301 ? 20.360 2.844 -5.488 1.00 87.25 301 GLU A CA 1
ATOM 2320 C C . GLU A 1 301 ? 18.916 2.611 -5.967 1.00 87.25 301 GLU A C 1
ATOM 2322 O O . GLU A 1 301 ? 18.166 1.875 -5.326 1.00 87.25 301 GLU A O 1
ATOM 2327 N N . PHE A 1 302 ? 18.534 3.190 -7.114 1.00 86.44 302 PHE A N 1
ATOM 2328 C CA . PHE A 1 302 ? 17.235 2.913 -7.729 1.00 86.44 302 PHE A CA 1
ATOM 2329 C C . PHE A 1 302 ? 17.133 1.510 -8.254 1.00 86.44 302 PHE A C 1
ATOM 2331 O O . PHE A 1 302 ? 16.137 0.822 -8.058 1.00 86.44 302 PHE A 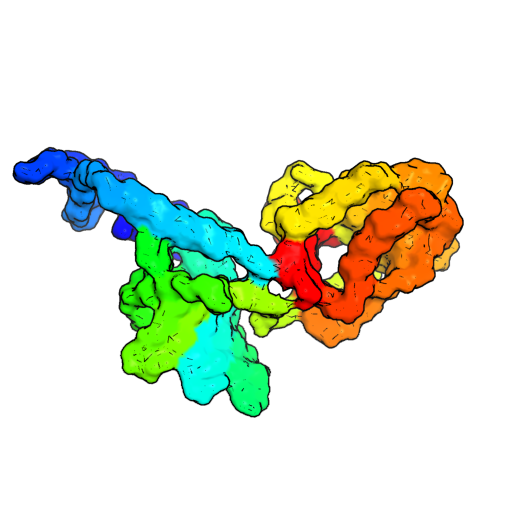O 1
ATOM 2338 N N . LEU A 1 303 ? 18.141 1.145 -9.035 1.00 90.75 303 LEU A N 1
ATOM 2339 C CA . LEU A 1 303 ? 18.055 -0.030 -9.854 1.00 90.75 303 LEU A CA 1
ATOM 2340 C C . LEU A 1 303 ? 18.054 -1.260 -8.958 1.00 90.75 303 LEU A C 1
ATOM 2342 O O . LEU A 1 303 ? 17.354 -2.217 -9.257 1.00 90.75 303 LEU A O 1
ATOM 2346 N N . ASP A 1 304 ? 18.760 -1.208 -7.833 1.00 92.50 304 ASP A N 1
ATOM 2347 C CA . ASP A 1 304 ? 18.753 -2.249 -6.816 1.00 92.50 304 ASP A CA 1
ATOM 2348 C C . ASP A 1 304 ? 17.404 -2.331 -6.079 1.00 92.50 304 ASP A C 1
ATOM 2350 O O . ASP A 1 304 ? 17.018 -3.422 -5.678 1.00 92.50 304 ASP A O 1
ATOM 2354 N N . PHE A 1 305 ? 16.644 -1.232 -5.957 1.00 91.81 305 PHE A N 1
ATOM 2355 C CA . PHE A 1 305 ? 15.239 -1.289 -5.530 1.00 91.81 305 PHE A CA 1
ATOM 2356 C C . PHE A 1 305 ? 14.350 -1.923 -6.607 1.00 91.81 305 PHE A C 1
ATOM 2358 O O . PHE A 1 305 ? 13.642 -2.889 -6.330 1.00 91.81 305 PHE A O 1
ATOM 2365 N N . LEU A 1 306 ? 14.400 -1.407 -7.841 1.00 92.12 306 LEU A N 1
ATOM 2366 C CA . LEU A 1 306 ? 13.548 -1.860 -8.944 1.00 92.12 306 LEU A CA 1
ATOM 2367 C C . LEU A 1 306 ? 13.821 -3.324 -9.314 1.00 92.12 306 LEU A C 1
ATOM 2369 O O . LEU A 1 306 ? 12.929 -4.011 -9.795 1.00 92.12 306 LEU A O 1
ATOM 2373 N N . THR A 1 307 ? 15.047 -3.803 -9.096 1.00 95.88 307 THR A N 1
ATOM 2374 C CA . THR A 1 307 ? 15.479 -5.172 -9.412 1.00 95.88 307 THR A CA 1
ATOM 2375 C C . THR A 1 307 ? 15.809 -6.004 -8.177 1.00 95.88 307 THR A C 1
ATOM 2377 O O . THR A 1 307 ? 16.570 -6.971 -8.263 1.00 95.88 307 THR A O 1
ATOM 2380 N N . ASP A 1 308 ? 15.237 -5.646 -7.022 1.00 96.88 308 ASP A N 1
ATOM 2381 C CA . ASP A 1 308 ? 15.412 -6.430 -5.805 1.00 96.88 308 ASP A CA 1
ATOM 2382 C C . ASP A 1 308 ? 14.892 -7.867 -6.026 1.00 96.88 308 ASP A C 1
ATOM 2384 O O . ASP A 1 308 ? 13.774 -8.060 -6.520 1.00 96.88 308 ASP A O 1
ATOM 2388 N N . PRO A 1 309 ? 15.674 -8.904 -5.671 1.00 97.12 309 PRO A N 1
ATOM 2389 C CA . PRO A 1 309 ? 15.313 -10.291 -5.951 1.00 97.12 309 PRO A CA 1
ATOM 2390 C C . PRO A 1 309 ? 14.085 -10.775 -5.172 1.00 97.12 309 PRO A C 1
ATOM 2392 O O . PRO A 1 309 ? 13.516 -11.803 -5.542 1.00 97.12 309 PRO A O 1
ATOM 2395 N N . GLN A 1 310 ? 13.666 -10.074 -4.110 1.00 96.88 310 GLN A N 1
ATOM 2396 C CA . GLN A 1 310 ? 12.413 -10.387 -3.422 1.00 96.88 310 GLN A CA 1
ATOM 2397 C C . GLN A 1 310 ? 11.180 -9.991 -4.241 1.00 96.88 310 GLN A C 1
ATOM 2399 O O . GLN A 1 310 ? 10.105 -10.531 -3.986 1.00 96.88 310 GLN A O 1
ATOM 2404 N N . GLY A 1 311 ? 11.334 -9.096 -5.222 1.00 97.25 311 GLY A N 1
ATOM 2405 C CA . GLY A 1 311 ? 10.284 -8.683 -6.144 1.00 97.25 311 GLY A CA 1
ATOM 2406 C C . GLY A 1 311 ? 9.204 -7.795 -5.526 1.00 97.25 311 GLY A C 1
ATOM 2407 O O . GLY A 1 311 ? 9.367 -7.199 -4.457 1.00 97.25 311 GLY A O 1
ATOM 2408 N N . PHE A 1 312 ? 8.084 -7.718 -6.239 1.00 97.50 312 PHE A N 1
ATOM 2409 C CA . PHE A 1 312 ? 6.945 -6.866 -5.922 1.00 97.50 312 PHE A CA 1
ATOM 2410 C C . PHE A 1 312 ? 5.658 -7.678 -5.855 1.00 97.50 312 PHE A C 1
ATOM 2412 O O . PHE A 1 312 ? 5.395 -8.502 -6.732 1.00 97.50 312 PHE A O 1
ATOM 2419 N N . TYR A 1 313 ? 4.828 -7.392 -4.856 1.00 95.44 313 TYR A N 1
ATOM 2420 C CA . TYR A 1 313 ? 3.413 -7.744 -4.908 1.00 95.44 313 TYR A CA 1
ATOM 2421 C C . TYR A 1 313 ? 2.724 -6.781 -5.873 1.00 95.44 313 TYR A C 1
ATOM 2423 O O . TYR A 1 313 ? 2.869 -5.561 -5.729 1.00 95.44 313 TYR A O 1
ATOM 2431 N N . VAL A 1 314 ? 2.021 -7.327 -6.865 1.00 94.25 314 VAL A N 1
ATOM 2432 C CA . VAL A 1 314 ? 1.392 -6.543 -7.932 1.00 94.25 314 VAL A CA 1
ATOM 2433 C C . VAL A 1 314 ? -0.119 -6.679 -7.843 1.00 94.25 314 VAL A C 1
ATOM 2435 O O . VAL A 1 314 ? -0.654 -7.784 -7.894 1.00 94.25 314 VAL A O 1
ATOM 2438 N N . GLU A 1 315 ? -0.810 -5.550 -7.753 1.00 89.56 315 GLU A N 1
ATOM 2439 C CA . GLU A 1 315 ? -2.273 -5.489 -7.737 1.00 89.56 315 GLU A CA 1
ATOM 2440 C C . GLU A 1 315 ? -2.761 -4.761 -8.989 1.00 89.56 315 GLU A C 1
ATOM 2442 O O . GLU A 1 315 ? -2.250 -3.691 -9.311 1.00 89.56 315 GLU A O 1
ATOM 2447 N N . ASN A 1 316 ? -3.751 -5.328 -9.682 1.00 86.56 316 ASN A N 1
ATOM 2448 C CA . ASN A 1 316 ? -4.523 -4.630 -10.710 1.00 86.56 316 ASN A CA 1
ATOM 2449 C C . ASN A 1 316 ? -5.796 -4.089 -10.048 1.00 86.56 316 ASN A C 1
ATOM 2451 O O . ASN A 1 316 ? -6.644 -4.872 -9.621 1.00 86.56 316 ASN A O 1
ATOM 2455 N N . LEU A 1 317 ? -5.915 -2.767 -9.951 1.00 82.75 317 LEU A N 1
ATOM 2456 C CA . LEU A 1 317 ? -7.049 -2.090 -9.318 1.00 82.75 317 LEU A CA 1
ATOM 2457 C C . LEU A 1 317 ? -8.212 -1.837 -10.293 1.00 82.75 317 LEU A C 1
ATOM 2459 O O . LEU A 1 317 ? -9.214 -1.236 -9.911 1.00 82.75 317 LEU A O 1
ATOM 2463 N N . GLY A 1 318 ? -8.099 -2.294 -11.544 1.00 82.75 318 GLY A N 1
ATOM 2464 C CA . GLY A 1 318 ? -9.072 -2.025 -12.596 1.00 82.75 318 GLY A CA 1
ATOM 2465 C C . GLY A 1 318 ? -8.915 -0.620 -13.176 1.00 82.75 318 GLY A C 1
ATOM 2466 O O . GLY A 1 318 ? -7.828 -0.045 -13.161 1.00 82.75 318 GLY A O 1
ATOM 2467 N N . THR A 1 319 ? -9.990 -0.076 -13.741 1.00 77.44 319 THR A N 1
ATOM 2468 C CA . THR A 1 319 ? -9.984 1.255 -14.361 1.00 77.44 319 THR A CA 1
ATOM 2469 C C . THR A 1 319 ? -10.167 2.363 -13.329 1.00 77.44 319 THR A C 1
ATOM 2471 O O . THR A 1 319 ? -10.978 2.229 -12.412 1.00 77.44 319 THR A O 1
ATOM 2474 N N . GLY A 1 320 ? -9.462 3.481 -13.511 1.00 63.72 320 GLY A N 1
ATOM 2475 C CA . GLY A 1 320 ? -9.638 4.665 -12.671 1.00 63.72 320 GLY A CA 1
ATOM 2476 C C . GLY A 1 320 ? -11.026 5.314 -12.813 1.00 63.72 320 GLY A C 1
ATOM 2477 O O . GLY A 1 320 ? -11.727 5.081 -13.797 1.00 63.72 320 GLY A O 1
ATOM 2478 N N . PRO A 1 321 ? -11.425 6.183 -11.866 1.00 57.38 321 PRO A N 1
ATOM 2479 C CA . PRO A 1 321 ? -12.737 6.841 -11.889 1.00 57.38 321 PRO A CA 1
ATOM 2480 C C . PRO A 1 321 ? -12.931 7.782 -13.090 1.00 57.38 321 PRO A C 1
ATOM 2482 O O . PRO A 1 321 ? -14.064 8.013 -13.506 1.00 57.38 321 PRO A O 1
ATOM 2485 N N . SER A 1 322 ? -11.837 8.308 -13.650 1.00 61.47 322 SER A N 1
ATOM 2486 C CA . SER A 1 322 ? -11.857 9.307 -14.731 1.00 61.47 322 SER A CA 1
ATOM 2487 C C . SER A 1 322 ? -11.307 8.796 -16.067 1.00 61.47 322 SER A C 1
ATOM 2489 O O . SER A 1 322 ? -11.492 9.457 -17.086 1.00 61.47 322 SER A O 1
ATOM 2491 N N . PHE A 1 323 ? -10.629 7.644 -16.086 1.00 67.12 323 PHE A N 1
ATOM 2492 C CA . PHE A 1 323 ? -9.926 7.131 -17.265 1.00 67.12 323 PHE A CA 1
ATOM 2493 C C . PHE A 1 323 ? -10.110 5.620 -17.405 1.00 67.12 323 PHE A C 1
ATOM 2495 O O . PHE A 1 323 ? -10.089 4.887 -16.420 1.00 67.12 323 PHE A O 1
ATOM 2502 N N . SER A 1 324 ? -10.211 5.139 -18.646 1.00 77.62 324 SER A N 1
ATOM 2503 C CA . SER A 1 324 ? -10.331 3.708 -18.973 1.00 77.62 324 SER A CA 1
ATOM 2504 C C . SER A 1 324 ? -9.022 2.923 -18.831 1.00 77.62 324 SER A C 1
ATOM 2506 O O . SER A 1 324 ? -8.988 1.729 -19.121 1.00 77.62 324 SER A O 1
ATOM 2508 N N . ASN A 1 325 ? -7.935 3.582 -18.434 1.00 83.56 325 ASN A N 1
ATOM 2509 C CA . ASN A 1 325 ? -6.635 2.951 -18.250 1.00 83.56 325 ASN A CA 1
ATOM 2510 C C . ASN A 1 325 ? -6.665 2.061 -17.004 1.00 83.56 325 ASN A C 1
ATOM 2512 O O . ASN A 1 325 ? -7.169 2.476 -15.959 1.00 83.56 325 ASN A O 1
ATOM 2516 N N . LEU A 1 326 ? -6.106 0.853 -17.109 1.00 87.12 326 LEU A N 1
ATOM 2517 C CA . LEU A 1 326 ? -5.948 -0.029 -15.953 1.00 87.12 326 LEU A CA 1
ATOM 2518 C C . LEU A 1 326 ? -4.883 0.540 -15.015 1.00 87.12 326 LEU A C 1
ATOM 2520 O O . LEU A 1 326 ? -3.844 1.014 -15.474 1.00 87.12 326 LEU A O 1
ATOM 2524 N N . ILE A 1 327 ? -5.123 0.462 -13.713 1.00 87.25 327 ILE A N 1
ATOM 2525 C CA . ILE A 1 327 ? -4.208 0.917 -12.670 1.00 87.25 327 ILE A CA 1
ATOM 2526 C C . ILE A 1 327 ? -3.544 -0.292 -12.031 1.00 87.25 327 ILE A C 1
ATOM 2528 O O . ILE A 1 327 ? -4.211 -1.229 -11.594 1.00 87.25 327 ILE A O 1
ATOM 2532 N N . PHE A 1 328 ? -2.225 -0.232 -11.920 1.00 91.38 328 PHE A N 1
ATOM 2533 C CA . PHE A 1 328 ? -1.419 -1.233 -11.244 1.00 91.38 328 PHE A CA 1
ATOM 2534 C C . PHE A 1 328 ? -0.701 -0.611 -10.057 1.00 91.38 328 PHE A C 1
ATOM 2536 O O . PHE A 1 328 ? -0.191 0.502 -10.164 1.00 91.38 328 PHE A O 1
ATOM 2543 N N . THR A 1 329 ? -0.603 -1.341 -8.948 1.00 92.00 329 THR A N 1
ATOM 2544 C CA . THR A 1 329 ? 0.310 -0.990 -7.853 1.00 92.00 329 THR A CA 1
ATOM 2545 C C . THR A 1 329 ? 1.381 -2.052 -7.683 1.00 92.00 329 THR A C 1
ATOM 2547 O O . THR A 1 329 ? 1.144 -3.238 -7.906 1.00 92.00 329 THR A O 1
ATOM 2550 N N . PHE A 1 3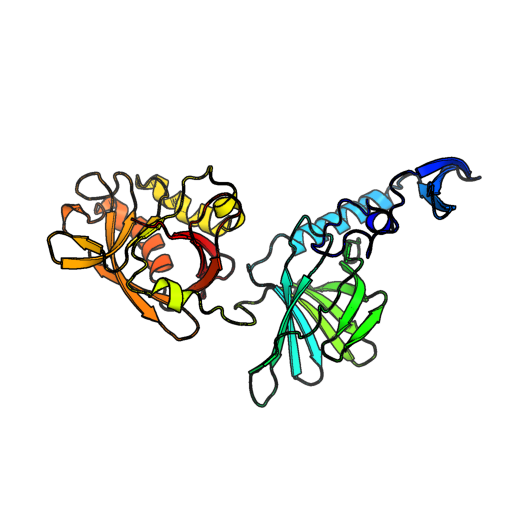30 ? 2.566 -1.606 -7.286 1.00 95.06 330 PHE A N 1
ATOM 2551 C CA . PHE A 1 330 ? 3.745 -2.423 -7.049 1.00 95.06 330 PHE A CA 1
ATOM 2552 C C . PHE A 1 330 ? 4.226 -2.129 -5.636 1.00 95.06 330 PHE A C 1
ATOM 2554 O O . PHE A 1 330 ? 4.706 -1.030 -5.352 1.00 95.06 330 PHE A O 1
ATOM 2561 N N . THR A 1 331 ? 4.086 -3.102 -4.742 1.00 94.62 331 THR A N 1
ATOM 2562 C CA . THR A 1 331 ? 4.555 -2.997 -3.354 1.00 94.62 331 THR A CA 1
ATOM 2563 C C . THR A 1 331 ? 5.813 -3.833 -3.191 1.00 94.62 331 THR A C 1
ATOM 2565 O O . THR A 1 331 ? 5.797 -5.019 -3.522 1.00 94.62 331 THR A O 1
ATOM 2568 N N . SER A 1 332 ? 6.903 -3.246 -2.695 1.00 95.62 332 SER A N 1
ATOM 2569 C CA . SER A 1 332 ? 8.150 -3.991 -2.496 1.00 95.62 332 SER A CA 1
ATOM 2570 C C . SER A 1 332 ? 7.960 -5.093 -1.455 1.00 95.62 332 SER A C 1
ATOM 2572 O O . SER A 1 332 ? 7.471 -4.842 -0.356 1.00 95.62 332 SER A O 1
ATOM 2574 N N . ALA A 1 333 ? 8.376 -6.319 -1.779 1.00 95.69 333 ALA A N 1
ATOM 2575 C CA . ALA A 1 333 ? 8.333 -7.427 -0.827 1.00 95.69 333 ALA A CA 1
ATOM 2576 C C . ALA A 1 333 ? 9.405 -7.308 0.272 1.00 95.69 333 ALA A C 1
ATOM 2578 O O . ALA A 1 333 ? 9.254 -7.892 1.342 1.00 95.69 333 ALA A O 1
ATOM 2579 N N . LYS A 1 334 ? 10.474 -6.545 0.014 1.00 95.12 334 LYS A N 1
ATOM 2580 C CA . LYS A 1 334 ? 11.546 -6.272 0.978 1.00 95.12 334 LYS A CA 1
ATOM 2581 C C . LYS A 1 334 ? 11.168 -5.191 1.987 1.00 95.12 334 LYS A C 1
ATOM 2583 O O . LYS A 1 334 ? 11.581 -5.272 3.140 1.00 95.12 334 LYS A O 1
ATOM 2588 N N . ASP A 1 335 ? 10.428 -4.182 1.537 1.00 93.56 335 ASP A N 1
ATOM 2589 C CA . ASP A 1 335 ? 9.952 -3.075 2.362 1.00 93.56 335 ASP A CA 1
ATOM 2590 C C . ASP A 1 335 ? 8.537 -2.678 1.929 1.00 93.56 335 ASP A C 1
ATOM 2592 O O . ASP A 1 335 ? 8.335 -1.893 1.000 1.00 93.56 335 ASP A O 1
ATOM 2596 N N . THR A 1 336 ? 7.539 -3.226 2.620 1.00 91.69 336 THR A N 1
ATOM 2597 C CA . THR A 1 336 ? 6.125 -3.009 2.298 1.00 91.69 336 THR A CA 1
ATOM 2598 C C . THR A 1 336 ? 5.620 -1.605 2.620 1.00 91.69 336 THR A C 1
ATOM 2600 O O . THR A 1 336 ? 4.460 -1.306 2.332 1.00 91.69 336 THR A O 1
ATOM 2603 N N . SER A 1 337 ? 6.454 -0.727 3.190 1.00 89.94 337 SER A N 1
ATOM 2604 C CA . SER A 1 337 ? 6.147 0.706 3.273 1.00 89.94 337 SER A CA 1
ATOM 2605 C C . SER A 1 337 ? 6.308 1.414 1.924 1.00 89.94 337 SER A C 1
ATOM 2607 O O . SER A 1 337 ? 5.794 2.517 1.751 1.00 89.94 337 SER A O 1
ATOM 2609 N N . ILE A 1 338 ? 6.994 0.784 0.960 1.00 91.75 338 ILE A N 1
ATOM 2610 C CA . ILE A 1 338 ? 7.284 1.353 -0.354 1.00 91.75 338 ILE A CA 1
ATOM 2611 C C . ILE A 1 338 ? 6.356 0.737 -1.404 1.00 91.75 338 ILE A C 1
ATOM 2613 O O . ILE A 1 338 ? 6.495 -0.424 -1.802 1.00 91.75 338 ILE A O 1
ATOM 2617 N N . ARG A 1 339 ? 5.437 1.563 -1.903 1.00 92.00 339 ARG A N 1
ATOM 2618 C CA . ARG A 1 339 ? 4.535 1.267 -3.022 1.00 92.00 339 ARG A CA 1
ATOM 2619 C C . ARG A 1 339 ? 4.546 2.395 -4.047 1.00 92.00 339 ARG A C 1
ATOM 2621 O O . ARG A 1 339 ? 4.551 3.568 -3.665 1.00 92.00 339 ARG A O 1
ATOM 2628 N N . PHE A 1 340 ? 4.486 2.020 -5.322 1.00 91.69 340 PHE A N 1
ATOM 2629 C CA . PHE A 1 340 ? 4.245 2.925 -6.445 1.00 91.69 340 PHE A CA 1
ATOM 2630 C C . PHE A 1 340 ? 3.139 2.403 -7.356 1.00 91.69 340 PHE A C 1
ATOM 2632 O O . PHE A 1 340 ? 2.886 1.196 -7.398 1.00 91.69 340 PHE A O 1
ATOM 2639 N N . ALA A 1 341 ? 2.486 3.311 -8.076 1.00 90.75 341 ALA A N 1
ATOM 2640 C CA . ALA A 1 341 ? 1.403 2.987 -8.991 1.00 90.75 341 ALA A CA 1
ATOM 2641 C C . ALA A 1 341 ? 1.722 3.417 -10.428 1.00 90.75 341 ALA A C 1
ATOM 2643 O O . ALA A 1 341 ? 2.406 4.415 -10.643 1.00 90.75 341 ALA A O 1
ATOM 2644 N N . LEU A 1 342 ? 1.227 2.656 -11.404 1.00 92.19 342 LEU A N 1
ATOM 2645 C CA . LEU A 1 342 ? 1.372 2.926 -12.834 1.00 92.19 342 LEU A CA 1
ATOM 2646 C C . LEU A 1 342 ? 0.028 2.728 -13.541 1.00 92.19 342 LEU A C 1
ATOM 2648 O O . LEU A 1 342 ? -0.714 1.800 -13.214 1.00 92.19 342 LEU A O 1
ATOM 2652 N N . TYR A 1 343 ? -0.245 3.525 -14.571 1.00 90.75 343 TYR A N 1
ATOM 2653 C CA . TYR A 1 343 ? -1.290 3.196 -15.540 1.00 90.75 343 TYR A CA 1
ATOM 2654 C C . TYR A 1 343 ? -0.740 2.273 -16.610 1.00 90.75 343 TYR A C 1
ATOM 2656 O O . TYR A 1 343 ? 0.307 2.565 -17.181 1.00 90.75 343 TYR A O 1
ATOM 2664 N N . HIS A 1 344 ? -1.491 1.243 -16.975 1.00 90.31 344 HIS A N 1
ATOM 2665 C CA . HIS A 1 344 ? -1.380 0.667 -18.305 1.00 90.31 344 HIS A CA 1
ATOM 2666 C C . HIS A 1 344 ? -2.041 1.607 -19.317 1.00 90.31 344 HIS A C 1
ATOM 2668 O O . HIS A 1 344 ? -3.212 1.968 -19.165 1.00 90.31 344 HIS A O 1
ATOM 2674 N N . VAL A 1 345 ? -1.304 1.972 -20.363 1.00 83.94 345 VAL A N 1
ATOM 2675 C CA . VAL A 1 345 ? -1.797 2.846 -21.430 1.00 83.94 345 VAL A CA 1
ATOM 2676 C C . VAL A 1 345 ? -1.876 2.048 -22.713 1.00 83.94 345 VAL A C 1
ATOM 2678 O O . VAL A 1 345 ? -0.874 1.503 -23.177 1.00 83.94 345 VAL A O 1
ATOM 2681 N N . THR A 1 346 ? -3.072 2.004 -23.288 1.00 70.06 346 THR A N 1
ATOM 2682 C CA . THR A 1 346 ? -3.282 1.430 -24.614 1.00 70.06 346 THR A CA 1
ATOM 2683 C C . THR A 1 346 ? -2.506 2.264 -25.647 1.00 70.06 346 THR A C 1
ATOM 2685 O O . THR A 1 346 ? -2.539 3.493 -25.541 1.00 70.06 346 THR A O 1
ATOM 2688 N N . PRO A 1 347 ? -1.781 1.634 -26.590 1.00 56.78 347 PRO A N 1
ATOM 2689 C CA . PRO A 1 347 ? -1.031 2.329 -27.637 1.00 56.78 347 PRO A CA 1
ATOM 2690 C C . PRO A 1 347 ? -1.830 3.362 -28.433 1.00 56.78 347 PRO A C 1
ATOM 2692 O O . PRO A 1 347 ? -3.040 3.126 -28.666 1.00 56.78 347 PRO A O 1
#

pLDDT: mean 80.87, std 15.88, range [35.81, 97.94]

Radius of gyration: 24.88 Å; chains: 1; bounding box: 65×53×72 Å

Secondary structure (DSSP, 8-state):
-GGGGS-TTS-SSTT-TTSSS-----EEEEEE-TT-PEEEEETTT--EEEEPPPPHHHHHHHHHHHHHHHHHHS-S-SEEEEEEEETTEEEEEEEE--STTT-EEEEEEEEEETTEEEEE--SS--EEEEEEE-SSEEEEEEEE-TTS-EEEEEEEEEETTTTEEEEE-TTSPEEEEEEESS-SS--SHHHHHT-TT--EEEPPPTT-HHHHHHS-HHHHHHHHHHHTTTEEEEEEEEEEEEETTEEEEEEEEEES-BTTSS-EEEEEEEEE-SS-EEEEEEEESSGGGSBPGGGHHHHHHHHHHHT-TT-EEEEEEEE-SS-SSEEEEEEESS-TT-EEEEEE---